Protein AF-A0A1T4ZA57-F1 (afdb_monomer_lite)

Radius of gyration: 20.76 Å; chains: 1; bounding box: 50×55×56 Å

Structure (mmCIF, N/CA/C/O backbone):
data_AF-A0A1T4ZA57-F1
#
_entry.id   AF-A0A1T4ZA57-F1
#
loop_
_atom_site.group_PDB
_atom_site.id
_atom_site.type_symbol
_atom_site.label_atom_id
_atom_site.label_alt_id
_atom_site.label_comp_id
_atom_site.label_asym_id
_atom_site.label_entity_id
_atom_site.label_seq_id
_atom_site.pdbx_PDB_ins_code
_atom_site.Cartn_x
_atom_site.Cartn_y
_atom_site.Cartn_z
_atom_site.occupancy
_atom_site.B_iso_or_equiv
_atom_site.auth_seq_id
_atom_site.auth_comp_id
_atom_site.auth_asym_id
_atom_site.auth_atom_id
_atom_site.pdbx_PDB_model_num
ATOM 1 N N . MET A 1 1 ? -15.153 -10.990 23.811 1.00 83.06 1 MET A N 1
ATOM 2 C CA . MET A 1 1 ? -15.640 -9.609 23.598 1.00 83.06 1 MET A CA 1
ATOM 3 C C . MET A 1 1 ? -16.878 -9.322 24.450 1.00 83.06 1 MET A C 1
ATOM 5 O O . MET A 1 1 ? -17.886 -10.003 24.265 1.00 83.06 1 MET A O 1
ATOM 9 N N . PRO A 1 2 ? -16.798 -8.377 25.404 1.00 86.81 2 PRO A N 1
ATOM 10 C CA . PRO A 1 2 ? -17.943 -7.884 26.175 1.00 86.81 2 PRO A CA 1
ATOM 11 C C . PRO A 1 2 ? -18.737 -6.808 25.408 1.00 86.81 2 PRO A C 1
ATOM 13 O O . PRO A 1 2 ? -18.270 -6.294 24.397 1.00 86.81 2 PRO A O 1
ATOM 16 N N . GLY A 1 3 ? -19.943 -6.474 25.881 1.00 84.12 3 GLY A N 1
ATOM 17 C CA . GLY A 1 3 ? -20.672 -5.295 25.392 1.00 84.12 3 GLY A CA 1
ATOM 18 C C . GLY A 1 3 ? -20.037 -3.994 25.895 1.00 84.12 3 GLY A C 1
ATOM 19 O O . GLY A 1 3 ? -19.349 -4.003 26.917 1.00 84.12 3 GLY A O 1
ATOM 20 N N . VAL A 1 4 ? -20.291 -2.884 25.202 1.00 83.81 4 VAL A N 1
ATOM 21 C CA . VAL A 1 4 ? -19.681 -1.571 25.480 1.00 83.81 4 VAL A CA 1
ATOM 22 C C . VAL A 1 4 ? -20.756 -0.577 25.924 1.00 83.81 4 VAL A C 1
ATOM 24 O O . VAL A 1 4 ? -21.865 -0.578 25.393 1.00 83.81 4 VAL A O 1
ATOM 27 N N . SER A 1 5 ? -20.443 0.276 26.902 1.00 84.38 5 SER A N 1
ATOM 28 C CA . SER A 1 5 ? -21.326 1.361 27.349 1.00 84.38 5 SER A CA 1
ATOM 29 C C . SER A 1 5 ? -20.888 2.682 26.722 1.00 84.38 5 SER A C 1
ATOM 31 O O . SER A 1 5 ? -19.814 3.178 27.052 1.00 84.38 5 SER A O 1
ATOM 33 N N . ILE A 1 6 ? -21.731 3.281 25.879 1.00 82.00 6 ILE A N 1
ATOM 34 C CA . ILE A 1 6 ? -21.490 4.602 25.276 1.00 82.00 6 ILE A CA 1
ATOM 35 C C . ILE A 1 6 ? -22.553 5.567 25.795 1.00 82.00 6 ILE A C 1
ATOM 37 O O . ILE A 1 6 ? -23.743 5.330 25.607 1.00 82.00 6 ILE A O 1
ATOM 41 N N . GLU A 1 7 ? -22.127 6.625 26.490 1.00 82.75 7 GLU A N 1
ATOM 42 C CA . GLU A 1 7 ? -23.016 7.674 27.030 1.00 82.75 7 GLU A CA 1
ATOM 43 C C . GLU A 1 7 ? -24.212 7.127 27.843 1.00 82.75 7 GLU A C 1
ATOM 45 O O . GLU A 1 7 ? -25.323 7.648 27.803 1.00 82.75 7 GLU A O 1
ATOM 50 N N . GLY A 1 8 ? -23.997 6.033 28.584 1.00 81.56 8 GLY A N 1
ATOM 51 C CA . GLY A 1 8 ? -25.033 5.373 29.390 1.00 81.56 8 GLY A CA 1
ATOM 52 C C . GLY A 1 8 ? -25.946 4.410 28.618 1.00 81.56 8 GLY A C 1
ATOM 53 O O . GLY A 1 8 ? -26.812 3.781 29.225 1.00 81.56 8 GLY A O 1
ATOM 54 N N . THR A 1 9 ? -25.739 4.242 27.310 1.00 85.06 9 THR A N 1
ATOM 55 C CA . THR A 1 9 ? -26.417 3.235 26.485 1.00 85.06 9 THR A CA 1
ATOM 56 C C . THR A 1 9 ? -25.557 1.979 26.371 1.00 85.06 9 THR A C 1
ATOM 58 O O . THR A 1 9 ? -24.422 2.028 25.897 1.00 85.06 9 THR A O 1
ATOM 61 N N . MET A 1 10 ? -26.108 0.834 26.782 1.00 87.19 10 MET A N 1
ATOM 62 C CA . MET A 1 10 ? -25.454 -0.467 26.625 1.00 87.19 10 MET A CA 1
ATOM 63 C C . MET A 1 10 ? -25.604 -0.971 25.191 1.00 87.19 10 MET A C 1
ATOM 65 O O . MET A 1 10 ? -26.704 -1.311 24.753 1.00 87.19 10 MET A O 1
ATOM 69 N N . ILE A 1 11 ? -24.485 -1.067 24.482 1.00 87.06 11 ILE A N 1
ATOM 70 C CA . ILE A 1 11 ? -24.400 -1.676 23.160 1.00 87.06 11 ILE A CA 1
ATOM 71 C C . ILE A 1 11 ? -23.995 -3.146 23.347 1.00 87.06 11 ILE A C 1
ATOM 73 O O . ILE A 1 11 ? -22.981 -3.427 23.996 1.00 87.06 11 ILE A O 1
ATOM 77 N N . PRO A 1 12 ? -24.773 -4.111 22.823 1.00 90.62 12 PRO A N 1
ATOM 78 C CA . PRO A 1 12 ? -24.426 -5.521 22.936 1.00 90.62 12 PRO A CA 1
ATOM 79 C C . PRO A 1 12 ? -23.118 -5.830 22.198 1.00 90.62 12 PRO A C 1
ATOM 81 O O . PRO A 1 12 ? -22.781 -5.176 21.208 1.00 90.62 12 PRO A O 1
ATOM 84 N N . ALA A 1 13 ? -22.413 -6.863 22.669 1.00 91.69 13 ALA A N 1
ATOM 85 C CA . ALA A 1 13 ? -21.208 -7.359 22.014 1.00 91.69 13 ALA A CA 1
ATOM 86 C C . ALA A 1 13 ? -21.532 -7.785 20.575 1.00 91.69 13 ALA A C 1
ATOM 88 O O . ALA A 1 13 ? -22.390 -8.646 20.359 1.00 91.69 13 ALA A O 1
ATOM 89 N N . ASN A 1 14 ? -20.838 -7.202 19.602 1.00 92.88 14 ASN A N 1
ATOM 90 C CA . ASN A 1 14 ? -21.002 -7.520 18.192 1.00 92.88 14 ASN A CA 1
ATOM 91 C C . ASN A 1 14 ? -19.633 -7.734 17.525 1.00 92.88 14 ASN A C 1
ATOM 93 O O . ASN A 1 14 ? -18.989 -6.756 17.152 1.00 92.88 14 ASN A O 1
ATOM 97 N N . PRO A 1 15 ? -19.203 -8.990 17.291 1.00 91.38 15 PRO A N 1
ATOM 98 C CA . PRO A 1 15 ? -17.916 -9.273 16.652 1.00 91.38 15 PRO A CA 1
ATOM 99 C C . PRO A 1 15 ? -17.863 -8.866 15.169 1.00 91.38 15 PRO A C 1
ATOM 101 O O . PRO A 1 15 ? -16.794 -8.927 14.568 1.00 91.38 15 PRO A O 1
ATOM 104 N N . TYR A 1 16 ? -18.995 -8.475 14.573 1.00 92.31 16 TYR A N 1
ATOM 105 C CA . TYR A 1 16 ? -19.066 -7.935 13.214 1.00 92.31 16 TYR A CA 1
ATOM 106 C C . TYR A 1 16 ? -18.988 -6.400 13.169 1.00 92.31 16 TYR A C 1
ATOM 108 O O . TYR A 1 16 ? -18.872 -5.843 12.080 1.00 92.31 16 TYR A O 1
ATOM 116 N N . ASP A 1 17 ? -19.051 -5.708 14.315 1.00 94.12 17 ASP A N 1
ATOM 117 C CA . ASP A 1 17 ? -18.712 -4.284 14.383 1.00 94.12 17 ASP A CA 1
ATOM 118 C C . ASP A 1 17 ? -17.192 -4.159 14.522 1.00 94.12 17 ASP A C 1
ATOM 120 O O . ASP A 1 17 ? -16.612 -4.522 15.548 1.00 94.12 17 ASP A O 1
ATOM 124 N N . ALA A 1 18 ? -16.543 -3.656 13.471 1.00 92.88 18 ALA A N 1
ATOM 125 C CA . ALA A 1 18 ? -15.093 -3.532 13.430 1.00 92.88 18 ALA A CA 1
ATOM 126 C C . ALA A 1 18 ? -14.545 -2.641 14.558 1.00 92.88 18 ALA A C 1
ATOM 128 O O . ALA A 1 18 ? -13.457 -2.921 15.049 1.00 92.88 18 ALA A O 1
ATOM 129 N N . ARG A 1 19 ? -15.310 -1.645 15.031 1.00 92.81 19 ARG A N 1
ATOM 130 C CA . ARG A 1 19 ? -14.907 -0.778 16.153 1.00 92.81 19 ARG A CA 1
ATOM 131 C C . ARG A 1 19 ? -14.778 -1.578 17.443 1.00 92.81 19 ARG A C 1
ATOM 133 O O . ARG A 1 19 ? -13.716 -1.600 18.049 1.00 92.81 19 ARG A O 1
ATOM 140 N N . GLN A 1 20 ? -15.813 -2.353 17.784 1.00 94.19 20 GLN A N 1
ATOM 141 C CA . GLN A 1 20 ? -15.769 -3.226 18.962 1.00 94.19 20 GLN A CA 1
ATOM 142 C C . GLN A 1 20 ? -14.665 -4.288 18.852 1.00 94.19 20 GLN A C 1
ATOM 144 O O . GLN A 1 20 ? -14.048 -4.641 19.856 1.00 94.19 20 GLN A O 1
ATOM 149 N N . MET A 1 21 ? -14.410 -4.808 17.644 1.00 95.50 21 MET A N 1
ATOM 150 C CA . MET A 1 21 ? -13.327 -5.765 17.403 1.00 95.50 21 MET A CA 1
ATOM 151 C C . MET A 1 21 ? -11.951 -5.156 17.637 1.00 95.50 21 MET A C 1
ATOM 153 O O . MET A 1 21 ? -11.140 -5.751 18.343 1.00 95.50 21 MET A O 1
ATOM 157 N N . VAL A 1 22 ? -11.690 -3.983 17.072 1.00 95.06 22 VAL A N 1
ATOM 158 C CA . VAL A 1 22 ? -10.412 -3.288 17.223 1.00 95.06 22 VAL A CA 1
ATOM 159 C C . VAL A 1 22 ? -10.144 -2.937 18.682 1.00 95.06 22 VAL A C 1
ATOM 161 O O . VAL A 1 22 ? -9.057 -3.261 19.165 1.00 95.06 22 VAL A O 1
ATOM 164 N N . ASP A 1 23 ? -11.126 -2.362 19.383 1.00 94.19 23 ASP A N 1
ATOM 165 C CA . ASP A 1 23 ? -11.013 -2.009 20.805 1.00 94.19 23 ASP A CA 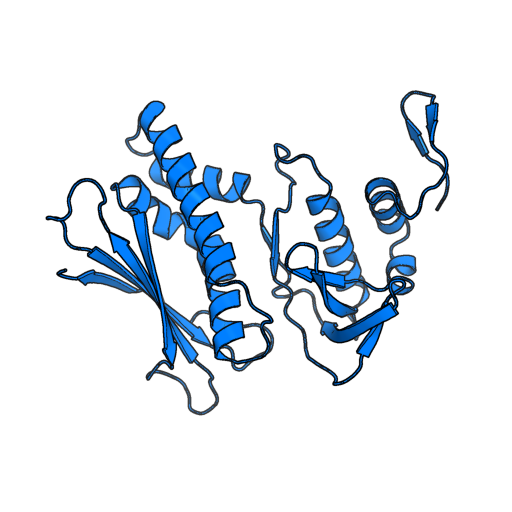1
ATOM 166 C C . ASP A 1 23 ? -10.663 -3.246 21.640 1.00 94.19 23 ASP A C 1
ATOM 168 O O . ASP A 1 23 ? -9.701 -3.269 22.411 1.00 94.19 23 ASP A O 1
ATOM 172 N N . TYR A 1 24 ? -11.404 -4.333 21.418 1.00 95.75 24 TYR A N 1
ATOM 173 C CA . TYR A 1 24 ? -11.200 -5.585 22.129 1.00 95.75 24 TYR A CA 1
ATOM 174 C C . TYR A 1 24 ? -9.818 -6.198 21.874 1.00 95.75 24 TYR A C 1
ATOM 176 O O . TYR A 1 24 ? -9.177 -6.673 22.814 1.00 95.75 24 TYR A O 1
ATOM 184 N N . LEU A 1 25 ? -9.355 -6.200 20.620 1.00 96.50 25 LEU A N 1
ATOM 185 C CA . LEU A 1 25 ? -8.032 -6.709 20.253 1.00 96.50 25 LEU A CA 1
ATOM 186 C C . LEU A 1 25 ? -6.899 -5.811 20.761 1.00 96.50 25 LEU A C 1
ATOM 188 O O . LEU A 1 25 ? -5.827 -6.334 21.056 1.00 96.50 25 LEU A O 1
ATOM 192 N N . GLY A 1 26 ? -7.127 -4.503 20.905 1.00 94.62 26 GLY A N 1
ATOM 193 C CA . GLY A 1 26 ? -6.167 -3.580 21.516 1.00 94.62 26 GLY A CA 1
ATOM 194 C C . GLY A 1 26 ? -5.870 -3.944 22.973 1.00 94.62 26 GLY A C 1
ATOM 195 O O . GLY A 1 26 ? -4.719 -3.930 23.404 1.00 94.62 26 GLY A O 1
ATOM 196 N N . GLU A 1 27 ? -6.891 -4.377 23.715 1.00 95.50 27 GLU A N 1
ATOM 197 C CA . GLU A 1 27 ? -6.739 -4.848 25.098 1.00 95.50 27 GLU A CA 1
ATOM 198 C C . GLU A 1 27 ? -6.336 -6.333 25.194 1.00 95.50 27 GLU A C 1
ATOM 200 O O . GLU A 1 27 ? -5.695 -6.749 26.161 1.00 95.50 27 GLU A O 1
ATOM 205 N N . ASN A 1 28 ? -6.689 -7.147 24.192 1.00 96.56 28 ASN A N 1
ATOM 206 C CA . ASN A 1 28 ? -6.556 -8.609 24.209 1.00 96.56 28 ASN A CA 1
ATOM 207 C C . ASN A 1 28 ? -5.830 -9.143 22.966 1.00 96.56 28 ASN A C 1
ATOM 209 O O . ASN A 1 28 ? -6.255 -10.122 22.347 1.00 96.56 28 ASN A O 1
ATOM 213 N N . LEU A 1 29 ? -4.688 -8.542 22.623 1.00 96.62 29 LEU A N 1
ATOM 214 C CA . LEU A 1 29 ? -3.920 -8.869 21.415 1.00 96.62 29 LEU A CA 1
ATOM 215 C C . LEU A 1 29 ? -3.667 -10.376 21.174 1.00 96.62 29 LEU A C 1
ATOM 217 O O . LEU A 1 29 ? -3.711 -10.798 20.018 1.00 96.62 29 LEU A O 1
ATOM 221 N N . PRO A 1 30 ? -3.443 -11.240 22.191 1.00 95.81 30 PRO A N 1
ATOM 222 C CA . PRO A 1 30 ? -3.289 -12.678 21.965 1.00 95.81 30 PRO A CA 1
ATOM 223 C C . PRO A 1 30 ? -4.471 -13.360 21.266 1.00 95.81 30 PRO A C 1
ATOM 225 O O . PRO A 1 30 ? -4.282 -14.445 20.714 1.00 95.81 30 PRO A O 1
ATOM 228 N N . GLU A 1 31 ? -5.666 -12.769 21.287 1.00 96.69 31 GLU A N 1
ATOM 229 C CA . GLU A 1 31 ? -6.843 -13.283 20.581 1.00 96.69 31 GLU A CA 1
ATOM 230 C C . GLU A 1 31 ? -6.827 -12.975 19.080 1.00 96.69 31 GLU A C 1
ATOM 232 O O . GLU A 1 31 ? -7.489 -13.675 18.316 1.00 96.69 31 GLU A O 1
ATOM 237 N N . ALA A 1 32 ? -5.991 -12.036 18.620 1.00 96.69 32 ALA A N 1
ATOM 238 C CA . ALA A 1 32 ? -5.826 -11.731 17.197 1.00 96.69 32 ALA A CA 1
ATOM 239 C C . ALA A 1 32 ? -5.432 -12.970 16.375 1.00 96.69 32 ALA A C 1
ATOM 241 O O . ALA A 1 32 ? -5.847 -13.101 15.225 1.00 96.69 32 ALA A O 1
ATOM 242 N N . LYS A 1 33 ? -4.697 -13.918 16.975 1.00 96.00 33 LYS A N 1
ATOM 243 C CA . LYS A 1 33 ? -4.294 -15.182 16.332 1.00 96.00 33 LYS A CA 1
ATOM 244 C C . LYS A 1 33 ? -5.453 -16.147 16.055 1.00 96.00 33 LYS A C 1
ATOM 246 O O . LYS A 1 33 ? -5.269 -17.122 15.336 1.00 96.00 33 LYS A O 1
ATOM 251 N N . ALA A 1 34 ? -6.605 -15.945 16.696 1.00 95.44 34 ALA A N 1
ATOM 252 C CA . ALA A 1 34 ? -7.789 -16.780 16.502 1.00 95.44 34 ALA A CA 1
ATOM 253 C C . ALA A 1 34 ? -8.614 -16.343 15.279 1.00 95.44 34 ALA A C 1
ATOM 255 O O . ALA A 1 34 ? -9.558 -17.035 14.897 1.00 95.44 34 ALA A O 1
ATOM 256 N N . LEU A 1 35 ? -8.268 -15.204 14.673 1.00 97.00 35 LEU A N 1
ATOM 257 C CA . LEU A 1 35 ? -8.943 -14.639 13.515 1.00 97.00 35 LEU A CA 1
ATOM 258 C C . LEU A 1 35 ? -8.162 -14.931 12.233 1.00 97.00 35 LEU A C 1
ATOM 260 O O . LEU A 1 35 ? -6.933 -14.975 12.226 1.00 97.00 35 LEU A O 1
ATOM 264 N N . ILE A 1 36 ? -8.891 -15.062 11.125 1.00 97.88 36 ILE A N 1
ATOM 265 C CA . ILE A 1 36 ? -8.287 -15.021 9.793 1.00 97.88 36 ILE A CA 1
ATOM 266 C C . ILE A 1 36 ? -8.185 -13.551 9.391 1.00 97.88 36 ILE A C 1
ATOM 268 O O . ILE A 1 36 ? -9.191 -12.923 9.057 1.00 97.88 36 ILE A O 1
ATOM 272 N N . TRP A 1 37 ? -6.971 -13.009 9.412 1.00 98.19 37 TRP A N 1
ATOM 273 C CA . TRP A 1 37 ? -6.693 -11.673 8.893 1.00 98.19 37 TRP A CA 1
ATOM 274 C C . TRP A 1 37 ? -6.686 -11.719 7.373 1.00 98.19 37 TRP A C 1
ATOM 276 O O . TRP A 1 37 ? -6.089 -12.616 6.782 1.00 98.19 37 TRP A O 1
ATOM 286 N N . THR A 1 38 ? -7.365 -10.775 6.729 1.00 97.94 38 THR A N 1
ATOM 287 C CA . THR A 1 38 ? -7.494 -10.755 5.269 1.00 97.94 38 THR A CA 1
ATOM 288 C C . THR A 1 38 ? -6.896 -9.480 4.705 1.00 97.94 38 THR A C 1
ATOM 290 O O . THR A 1 38 ? -7.141 -8.390 5.217 1.00 97.94 38 THR A O 1
ATOM 293 N N . LEU A 1 39 ? -6.097 -9.623 3.647 1.00 97.75 39 LEU A N 1
ATOM 294 C CA . LEU A 1 39 ? -5.758 -8.508 2.778 1.00 97.75 39 LEU A CA 1
ATOM 295 C C . LEU A 1 39 ? -6.817 -8.451 1.686 1.00 97.75 39 LEU A C 1
ATOM 297 O O . LEU A 1 39 ? -6.939 -9.374 0.871 1.00 97.75 39 LEU A O 1
ATOM 301 N N . ASN A 1 40 ? -7.565 -7.358 1.682 1.00 96.25 40 ASN A N 1
ATOM 302 C CA . ASN A 1 40 ? -8.605 -7.119 0.701 1.00 96.25 40 ASN A CA 1
ATOM 303 C C . ASN A 1 40 ? -8.095 -6.118 -0.326 1.00 96.25 40 ASN A C 1
ATOM 305 O O . ASN A 1 40 ? -7.519 -5.087 0.026 1.00 96.25 40 ASN A O 1
ATOM 309 N N . LEU A 1 41 ? -8.323 -6.426 -1.599 1.00 93.38 41 LEU A N 1
ATOM 310 C CA . LEU A 1 41 ? -8.235 -5.432 -2.650 1.00 93.38 41 LEU A CA 1
ATOM 311 C C . LEU A 1 41 ? -9.655 -4.986 -2.967 1.00 93.38 41 LEU A C 1
ATOM 313 O O . LEU A 1 41 ? -10.465 -5.774 -3.461 1.00 93.38 41 LEU A O 1
ATOM 317 N N . GLU A 1 42 ? -9.956 -3.734 -2.626 1.00 88.69 42 GLU A N 1
ATOM 318 C CA . GLU A 1 42 ? -11.334 -3.252 -2.525 1.00 88.69 42 GLU A CA 1
ATOM 319 C C . GLU A 1 42 ? -12.146 -4.158 -1.582 1.00 88.69 42 GLU A C 1
ATOM 321 O O . GLU A 1 42 ? -11.713 -4.465 -0.474 1.00 88.69 42 GLU A O 1
ATOM 326 N N . LEU A 1 43 ? -13.310 -4.630 -2.022 1.00 88.75 43 LEU A N 1
ATOM 327 C CA . LEU A 1 43 ? -14.184 -5.509 -1.246 1.00 88.75 43 LEU A CA 1
ATOM 328 C C . LEU A 1 43 ? -13.866 -7.002 -1.436 1.00 88.75 43 LEU A C 1
ATOM 330 O O . LEU A 1 43 ? -14.638 -7.851 -0.994 1.00 88.75 43 LEU A O 1
ATOM 334 N N . THR A 1 44 ? -12.767 -7.340 -2.120 1.00 94.31 44 THR A N 1
ATOM 335 C CA . THR A 1 44 ? -12.427 -8.729 -2.459 1.00 94.31 44 THR A CA 1
ATOM 336 C C . THR A 1 44 ? -11.231 -9.214 -1.643 1.00 94.31 44 THR A C 1
ATOM 338 O O . THR A 1 44 ? -10.128 -8.692 -1.822 1.00 94.31 44 THR A O 1
ATOM 341 N N . PRO A 1 45 ? -11.398 -10.246 -0.797 1.00 97.12 45 PRO A N 1
ATOM 342 C CA . PRO A 1 45 ? -10.275 -10.912 -0.150 1.00 97.12 45 PRO A CA 1
ATOM 343 C C . PRO A 1 45 ? -9.362 -11.558 -1.190 1.00 97.12 45 PRO A C 1
ATOM 345 O O . PRO A 1 45 ? -9.810 -12.405 -1.968 1.00 97.12 45 PRO A O 1
ATOM 348 N N . ILE A 1 46 ? -8.089 -11.160 -1.197 1.00 97.25 46 ILE A N 1
ATOM 349 C CA . ILE A 1 46 ? -7.071 -11.695 -2.115 1.00 97.25 46 ILE A CA 1
ATOM 350 C C . ILE A 1 46 ? -6.050 -12.580 -1.398 1.00 97.25 46 ILE A C 1
ATOM 352 O O . ILE A 1 46 ? -5.568 -13.540 -1.995 1.00 97.25 46 ILE A O 1
ATOM 356 N N . TYR A 1 47 ? -5.787 -12.326 -0.112 1.00 98.38 47 TYR A N 1
ATOM 357 C CA . TYR A 1 47 ? -4.900 -13.144 0.717 1.00 98.38 47 TYR A CA 1
ATOM 358 C C . TYR A 1 47 ? -5.416 -13.264 2.146 1.00 98.38 47 TYR A C 1
ATOM 360 O O . TYR A 1 47 ? -6.027 -12.335 2.677 1.00 98.38 47 TYR A O 1
ATOM 368 N N . ALA A 1 48 ? -5.102 -14.385 2.789 1.00 98.31 48 ALA A N 1
ATOM 369 C CA . ALA A 1 48 ? -5.086 -14.480 4.240 1.00 98.31 48 ALA A CA 1
ATOM 370 C C . ALA A 1 48 ? -3.673 -14.183 4.755 1.00 98.31 48 ALA A C 1
ATOM 372 O O . ALA A 1 48 ? -2.691 -14.678 4.203 1.00 98.31 48 ALA A O 1
ATOM 373 N N . ILE A 1 49 ? -3.580 -13.373 5.801 1.00 98.31 49 ILE A N 1
ATOM 374 C CA . ILE A 1 49 ? -2.327 -12.950 6.414 1.00 98.31 49 ILE A CA 1
ATOM 375 C C . ILE A 1 49 ? -2.058 -13.834 7.626 1.00 98.31 49 ILE A C 1
ATOM 377 O O . ILE A 1 49 ? -2.889 -13.915 8.531 1.00 98.31 49 ILE A O 1
ATOM 381 N N . GLU A 1 50 ? -0.883 -14.454 7.668 1.00 98.06 50 GLU A N 1
ATOM 382 C CA . GLU A 1 50 ? -0.444 -15.239 8.815 1.00 98.06 50 GLU A CA 1
ATOM 383 C C . GLU A 1 50 ? 0.906 -14.738 9.343 1.00 98.06 50 GLU A C 1
ATOM 385 O O . GLU A 1 50 ? 1.960 -14.985 8.750 1.00 98.06 50 GLU A O 1
ATOM 390 N N . PRO A 1 51 ? 0.898 -14.028 10.479 1.00 97.81 51 PRO A N 1
ATOM 391 C CA . PRO A 1 51 ? 2.115 -13.704 11.205 1.00 97.81 51 PRO A CA 1
ATOM 392 C C . PRO A 1 51 ? 2.807 -14.956 11.759 1.00 97.81 51 PRO A C 1
ATOM 394 O O . PRO A 1 51 ? 2.199 -15.736 12.496 1.00 97.81 51 PRO A O 1
ATOM 397 N N . VAL A 1 52 ? 4.097 -15.120 11.465 1.00 96.06 52 VAL A N 1
ATOM 398 C CA . VAL A 1 52 ? 4.916 -16.273 11.879 1.00 96.06 52 VAL A CA 1
ATOM 399 C C . VAL A 1 52 ? 6.243 -15.843 12.509 1.00 96.06 52 VAL A C 1
ATOM 401 O O . VAL A 1 52 ? 6.697 -14.710 12.361 1.00 96.06 52 VAL A O 1
ATOM 404 N N . GLY A 1 53 ? 6.902 -16.772 13.203 1.00 94.94 53 GLY A N 1
ATOM 405 C CA . GLY A 1 53 ? 8.214 -16.541 13.811 1.00 94.94 53 GLY A CA 1
ATOM 406 C C . GLY A 1 53 ? 8.174 -15.690 15.086 1.00 94.94 53 GLY A C 1
ATOM 407 O O . GLY A 1 53 ? 7.123 -15.464 15.677 1.00 94.94 53 GLY A O 1
ATOM 408 N N . GLY A 1 54 ? 9.350 -15.242 15.539 1.00 94.75 54 GLY A N 1
ATOM 409 C CA . GLY A 1 54 ? 9.510 -14.562 16.833 1.00 94.75 54 GLY A CA 1
ATOM 410 C C . GLY A 1 54 ? 8.858 -13.178 16.931 1.00 94.75 54 GLY A C 1
ATOM 411 O O . GLY A 1 54 ? 8.567 -12.735 18.035 1.00 94.75 54 GLY A O 1
ATOM 412 N N . PHE A 1 55 ? 8.590 -12.527 15.795 1.00 95.25 55 PHE A N 1
ATOM 413 C CA . PHE A 1 55 ? 7.970 -11.198 15.724 1.00 95.25 55 PHE A CA 1
ATOM 414 C C . PHE A 1 55 ? 6.460 -11.257 15.441 1.00 95.25 55 PHE A C 1
ATOM 416 O O . PHE A 1 55 ? 5.850 -10.240 15.124 1.00 95.25 55 PHE A O 1
ATOM 423 N N . SER A 1 56 ? 5.827 -12.436 15.528 1.00 96.50 56 SER A N 1
ATOM 424 C CA . SER A 1 56 ? 4.411 -12.594 15.165 1.00 96.50 56 SER A CA 1
ATOM 425 C C . SER A 1 56 ? 3.489 -11.688 15.986 1.00 96.50 56 SER A C 1
ATOM 427 O O . SER A 1 56 ? 2.515 -11.164 15.454 1.00 96.50 56 SER A O 1
ATOM 429 N N . ARG A 1 57 ? 3.803 -11.477 17.273 1.00 96.56 57 ARG A N 1
ATOM 430 C CA . ARG A 1 57 ? 3.061 -10.564 18.153 1.00 96.56 57 ARG A CA 1
ATOM 431 C C . ARG A 1 57 ? 3.094 -9.128 17.626 1.00 96.56 57 ARG A C 1
ATOM 433 O O . ARG A 1 57 ? 2.036 -8.520 17.525 1.00 96.56 57 ARG A O 1
ATOM 440 N N . ASP A 1 58 ? 4.274 -8.635 17.262 1.00 97.75 58 ASP A N 1
ATOM 441 C CA . ASP A 1 58 ? 4.465 -7.262 16.779 1.00 97.75 58 ASP A CA 1
ATOM 442 C C . ASP A 1 58 ? 3.750 -7.051 15.439 1.00 97.75 58 ASP A C 1
ATOM 444 O O . ASP A 1 58 ? 3.178 -6.000 15.173 1.00 97.75 58 ASP A O 1
ATOM 448 N N . VAL A 1 59 ? 3.722 -8.080 14.588 1.00 98.12 59 VAL A N 1
ATOM 449 C CA . VAL A 1 59 ? 2.950 -8.035 13.341 1.00 98.12 59 VAL A CA 1
ATOM 450 C C . VAL A 1 59 ? 1.447 -7.973 13.629 1.00 98.12 59 VAL A C 1
ATOM 452 O O . VAL A 1 59 ? 0.763 -7.171 13.002 1.00 98.12 59 VAL A O 1
ATOM 455 N N . TYR A 1 60 ? 0.915 -8.761 14.574 1.00 98.25 60 TYR A N 1
ATOM 456 C CA . TYR A 1 60 ? -0.498 -8.645 14.967 1.00 98.25 60 TYR A CA 1
ATOM 457 C C . TYR A 1 60 ? -0.833 -7.266 15.544 1.00 98.25 60 TYR A C 1
ATOM 459 O O . TYR A 1 60 ? -1.913 -6.754 15.267 1.00 98.25 60 TYR A O 1
ATOM 467 N N . GLU A 1 61 ? 0.077 -6.657 16.308 1.00 97.94 61 GLU A N 1
ATOM 468 C CA . GLU A 1 61 ? -0.081 -5.289 16.817 1.00 97.94 61 GLU A CA 1
ATOM 469 C C . GLU A 1 61 ? -0.180 -4.278 15.668 1.00 97.94 61 GLU A C 1
ATOM 471 O O . GLU A 1 61 ? -1.102 -3.467 15.632 1.00 97.94 61 GLU A O 1
ATOM 476 N N . VAL A 1 62 ? 0.695 -4.390 14.662 1.00 98.00 62 VAL A N 1
ATOM 477 C CA . VAL A 1 62 ? 0.614 -3.553 13.456 1.00 98.00 62 VAL A CA 1
ATOM 478 C C . VAL A 1 62 ? -0.691 -3.795 12.696 1.00 98.00 62 VAL A C 1
ATOM 480 O O . VAL A 1 62 ? -1.337 -2.834 12.300 1.00 98.00 62 VAL A O 1
ATOM 483 N N . LEU A 1 63 ? -1.119 -5.046 12.501 1.00 98.00 63 LEU A N 1
ATOM 484 C CA . LEU A 1 63 ? -2.378 -5.349 11.806 1.00 98.00 63 LEU A CA 1
ATOM 485 C C . LEU A 1 63 ? -3.597 -4.776 12.541 1.00 98.00 63 LEU A C 1
ATOM 487 O O . LEU A 1 63 ? -4.496 -4.238 11.895 1.00 98.00 63 LEU A O 1
ATOM 491 N N . GLN A 1 64 ? -3.614 -4.854 13.874 1.00 97.50 64 GLN A N 1
ATOM 492 C CA . GLN A 1 64 ? -4.660 -4.246 14.696 1.00 97.50 64 GLN A CA 1
ATOM 493 C C . GLN A 1 64 ? -4.649 -2.720 14.557 1.00 97.50 64 GLN A C 1
ATOM 495 O O . GLN A 1 64 ? -5.705 -2.147 14.309 1.00 97.50 64 GLN A O 1
ATOM 500 N N . SER A 1 65 ? -3.477 -2.081 14.608 1.00 97.44 65 SER A N 1
ATOM 501 C CA . SER A 1 65 ? -3.345 -0.630 14.426 1.00 97.44 65 SER A CA 1
ATOM 502 C C . SER A 1 65 ? -3.744 -0.171 13.018 1.00 97.44 65 SER A C 1
ATOM 504 O O . SER A 1 65 ? -4.368 0.876 12.858 1.00 97.44 65 SER A O 1
ATOM 506 N N . LEU A 1 66 ? -3.442 -0.960 11.982 1.00 97.50 66 LEU A N 1
ATOM 507 C CA . LEU A 1 66 ? -3.898 -0.677 10.620 1.00 97.50 66 LEU A CA 1
ATOM 508 C C . LEU A 1 66 ? -5.424 -0.759 10.521 1.00 97.50 66 LEU A C 1
ATOM 510 O O . LEU A 1 66 ? -6.030 0.130 9.929 1.00 97.50 66 LEU A O 1
ATOM 514 N N . LEU A 1 67 ? -6.041 -1.786 11.114 1.00 97.12 67 LEU A N 1
ATOM 515 C CA . LEU A 1 67 ? -7.498 -1.922 11.135 1.00 97.12 67 LEU A CA 1
ATOM 516 C C . LEU A 1 67 ? -8.157 -0.782 11.924 1.00 97.12 67 LEU A C 1
ATOM 518 O O . LEU A 1 67 ? -9.159 -0.247 11.458 1.00 97.12 67 LEU A O 1
ATOM 522 N N . ASP A 1 68 ? -7.574 -0.376 13.055 1.00 97.25 68 ASP A N 1
ATOM 523 C CA . ASP A 1 68 ? -8.008 0.790 13.833 1.00 97.25 68 ASP A CA 1
ATOM 524 C C . ASP A 1 68 ? -7.983 2.072 13.000 1.00 97.25 68 ASP A C 1
ATOM 526 O O . ASP A 1 68 ? -8.969 2.801 12.920 1.00 97.25 68 ASP A O 1
ATOM 530 N N . GLY A 1 69 ? -6.883 2.310 12.286 1.00 96.69 69 GLY A N 1
ATOM 531 C CA . GLY A 1 69 ? -6.775 3.444 11.378 1.00 96.69 69 GLY A CA 1
ATOM 532 C C . GLY A 1 69 ? -7.814 3.408 10.252 1.00 96.69 69 GLY A C 1
ATOM 533 O O . GLY A 1 69 ? -8.302 4.456 9.841 1.00 96.69 69 GLY A O 1
ATOM 534 N N . GLN A 1 70 ? -8.180 2.228 9.745 1.00 95.56 70 GLN A N 1
ATOM 535 C CA . GLN A 1 70 ? -9.143 2.083 8.644 1.00 95.56 70 GLN A CA 1
ATOM 536 C C . GLN A 1 70 ? -10.601 2.340 9.046 1.00 95.56 70 GLN A C 1
ATOM 538 O O . GLN A 1 70 ? -11.416 2.640 8.174 1.00 95.56 70 GLN A O 1
ATOM 543 N N . ILE A 1 71 ? -10.947 2.203 10.329 1.00 95.25 71 ILE A N 1
ATOM 544 C CA . ILE A 1 71 ? -12.314 2.428 10.832 1.00 95.25 71 ILE A CA 1
ATOM 545 C C . ILE A 1 71 ? -12.557 3.867 11.297 1.00 95.25 71 ILE A C 1
ATOM 547 O O . ILE A 1 71 ? -13.694 4.211 11.625 1.00 95.25 71 ILE A O 1
ATOM 551 N N . GLN A 1 72 ? -11.511 4.697 11.337 1.00 95.38 72 GLN A N 1
ATOM 552 C CA . GLN A 1 72 ? -11.646 6.117 11.640 1.00 95.38 72 GLN A CA 1
ATOM 553 C C . GLN A 1 72 ? -12.444 6.840 10.547 1.00 95.38 72 GLN A C 1
ATOM 555 O O . GLN A 1 72 ? -12.505 6.410 9.396 1.00 95.38 72 GLN A O 1
ATOM 560 N N . GLU A 1 73 ? -13.042 7.974 10.908 1.00 92.94 73 GLU A N 1
ATOM 561 C CA . GLU A 1 73 ? -13.718 8.846 9.946 1.00 92.94 73 GLU A CA 1
ATOM 562 C C . GLU A 1 73 ? -12.740 9.403 8.903 1.00 92.94 73 GLU A C 1
ATOM 564 O O . GLU A 1 73 ? -11.575 9.653 9.204 1.00 92.94 73 GLU A O 1
ATOM 569 N N . GLU A 1 74 ? -13.214 9.671 7.681 1.00 88.31 74 GLU A N 1
ATOM 570 C CA . GLU A 1 74 ? -12.329 10.089 6.584 1.00 88.31 74 GLU A CA 1
ATOM 571 C C . GLU A 1 74 ? -11.563 11.392 6.852 1.00 88.31 74 GLU A C 1
ATOM 573 O O . GLU A 1 74 ? -10.492 11.609 6.290 1.00 88.31 74 GLU A O 1
ATOM 578 N N . ASN A 1 75 ? -12.113 12.271 7.689 1.00 86.94 75 ASN A N 1
ATOM 579 C CA . ASN A 1 75 ? -11.514 13.541 8.101 1.00 86.94 75 ASN A CA 1
ATOM 580 C C . ASN A 1 75 ? -10.545 13.397 9.292 1.00 86.94 75 ASN A C 1
ATOM 582 O O . ASN A 1 75 ? -9.873 14.369 9.642 1.00 86.94 75 ASN A O 1
ATOM 586 N N . ASN A 1 76 ? -10.461 12.220 9.913 1.00 91.81 76 ASN A N 1
ATOM 587 C CA . ASN A 1 76 ? -9.601 11.975 11.060 1.00 91.81 76 ASN A CA 1
ATOM 588 C C . ASN A 1 76 ? -8.129 11.889 10.599 1.00 91.81 76 ASN A C 1
ATOM 590 O O . ASN A 1 76 ? -7.830 11.178 9.634 1.00 91.81 76 ASN A O 1
ATOM 594 N N . PRO A 1 77 ? -7.179 12.575 11.263 1.00 88.69 77 PRO A N 1
ATOM 595 C CA . PRO A 1 77 ? -5.754 12.484 10.928 1.00 88.69 77 PRO A CA 1
ATOM 596 C C . PRO A 1 77 ? -5.181 11.065 11.049 1.00 88.69 77 PRO A C 1
ATOM 598 O O . PRO A 1 77 ? -4.174 10.760 10.410 1.00 88.69 77 PRO A O 1
ATOM 601 N N . GLU A 1 78 ? -5.816 10.188 11.826 1.00 91.81 78 GLU A N 1
ATOM 602 C CA . GLU A 1 78 ? -5.425 8.790 11.988 1.00 91.81 78 GLU A CA 1
ATOM 603 C C . GLU A 1 78 ? -6.006 7.859 10.913 1.00 91.81 78 GLU A C 1
ATOM 605 O O . GLU A 1 78 ? -5.658 6.681 10.881 1.00 91.81 78 GLU A O 1
ATOM 610 N N . PHE A 1 79 ? -6.817 8.380 9.985 1.00 94.81 79 PHE A N 1
ATOM 611 C CA . PHE A 1 79 ? -7.474 7.580 8.956 1.00 94.81 79 PHE A CA 1
ATOM 612 C C . PHE A 1 79 ? -6.489 6.951 7.964 1.00 94.81 79 PHE A C 1
ATOM 614 O O . PHE A 1 79 ? -5.876 7.622 7.124 1.00 94.81 79 PHE A O 1
ATOM 621 N N . VAL A 1 80 ? -6.366 5.628 8.035 1.00 95.38 80 VAL A N 1
ATOM 622 C CA . VAL A 1 80 ? -5.541 4.822 7.134 1.00 95.38 80 VAL A CA 1
ATOM 623 C C . VAL A 1 80 ? -6.369 4.432 5.917 1.00 95.38 80 VAL A C 1
ATOM 625 O O . VAL A 1 80 ? -7.340 3.691 6.007 1.00 95.38 80 VAL A O 1
ATOM 628 N N . GLN A 1 81 ? -5.945 4.892 4.743 1.00 91.31 81 GLN A N 1
ATOM 629 C CA . GLN A 1 81 ? -6.643 4.635 3.479 1.00 91.31 81 GLN A CA 1
ATOM 630 C C . GLN A 1 81 ? -5.960 3.587 2.608 1.00 91.31 81 GLN A C 1
ATOM 632 O O . GLN A 1 81 ? -6.591 2.990 1.732 1.00 91.31 81 GLN A O 1
ATOM 637 N N . ARG A 1 82 ? -4.647 3.415 2.762 1.00 92.19 82 ARG A N 1
ATOM 638 C CA . ARG A 1 82 ? -3.843 2.503 1.943 1.00 92.19 82 ARG A CA 1
ATOM 639 C C . ARG A 1 82 ? -2.907 1.724 2.840 1.00 92.19 82 ARG A C 1
ATOM 641 O O . ARG A 1 82 ? -2.388 2.279 3.803 1.00 92.19 82 ARG A O 1
ATOM 648 N N . VAL A 1 83 ? -2.659 0.471 2.485 1.00 95.19 83 VAL A N 1
ATOM 649 C CA . VAL A 1 83 ? -1.727 -0.390 3.210 1.00 95.19 83 VAL A CA 1
ATOM 650 C C . VAL A 1 83 ? -0.740 -1.052 2.255 1.00 95.19 83 VAL A C 1
ATOM 652 O O . VAL A 1 83 ? -1.055 -1.300 1.092 1.00 95.19 83 VAL A O 1
ATOM 655 N N . SER A 1 84 ? 0.455 -1.339 2.756 1.00 94.81 84 SER A N 1
ATOM 656 C CA . SER A 1 84 ? 1.476 -2.152 2.092 1.00 94.81 84 SER A CA 1
ATOM 657 C C . SER A 1 84 ? 1.792 -3.330 2.995 1.00 94.81 84 SER A C 1
ATOM 659 O O . SER A 1 84 ? 2.123 -3.111 4.155 1.00 94.81 84 SER A O 1
ATOM 661 N N . ILE A 1 85 ? 1.689 -4.555 2.474 1.00 96.69 85 ILE A N 1
ATOM 662 C CA . ILE A 1 85 ? 1.861 -5.788 3.248 1.00 96.69 85 ILE A CA 1
ATOM 663 C C . ILE A 1 85 ? 2.788 -6.751 2.483 1.00 96.69 85 ILE A C 1
ATOM 665 O O . ILE A 1 85 ? 2.309 -7.515 1.642 1.00 96.69 85 ILE A O 1
ATOM 669 N N . PRO A 1 86 ? 4.115 -6.716 2.712 1.00 95.88 86 PRO A N 1
ATOM 670 C CA . PRO A 1 86 ? 5.025 -7.715 2.165 1.00 95.88 86 PRO A CA 1
ATOM 671 C C . PRO A 1 86 ? 4.837 -9.058 2.880 1.00 95.88 86 PRO A C 1
ATOM 673 O O . PRO A 1 86 ? 4.780 -9.122 4.108 1.00 95.88 86 PRO A O 1
ATOM 676 N N . GLY A 1 87 ? 4.772 -10.140 2.110 1.00 95.94 87 GLY A N 1
ATOM 677 C CA . GLY A 1 87 ? 4.612 -11.487 2.643 1.00 95.94 87 GLY A CA 1
ATOM 678 C C . GLY A 1 87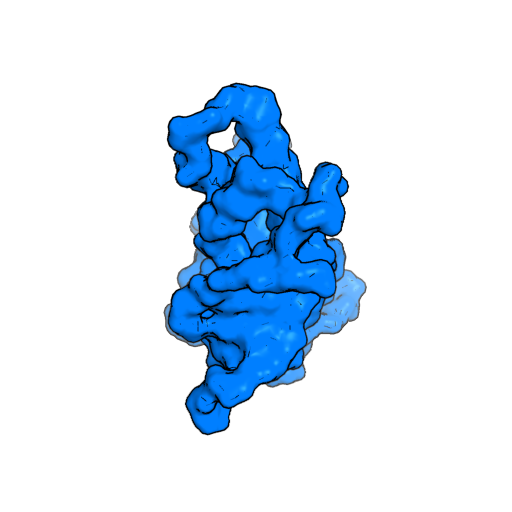 ? 5.056 -12.553 1.650 1.00 95.94 87 GLY A C 1
ATOM 679 O O . GLY A 1 87 ? 5.207 -12.292 0.455 1.00 95.94 87 GLY A O 1
ATOM 680 N N . VAL A 1 88 ? 5.275 -13.763 2.158 1.00 96.75 88 VAL A N 1
ATOM 681 C CA . VAL A 1 88 ? 5.753 -14.906 1.373 1.00 96.75 88 VAL A CA 1
ATOM 682 C C . VAL A 1 88 ? 4.607 -15.879 1.129 1.00 96.75 88 VAL A C 1
ATOM 684 O O . VAL A 1 88 ? 3.942 -16.316 2.066 1.00 96.75 88 VAL A O 1
ATOM 687 N N . LEU A 1 89 ? 4.382 -16.251 -0.133 1.00 95.38 89 LEU A N 1
ATOM 688 C CA . LEU A 1 89 ? 3.427 -17.301 -0.480 1.00 95.38 89 LEU A CA 1
ATOM 689 C C . LEU A 1 89 ? 3.962 -18.668 -0.060 1.00 95.38 89 LEU A C 1
ATOM 691 O O . LEU A 1 89 ? 5.057 -19.069 -0.445 1.00 95.38 89 LEU A O 1
ATOM 695 N N . THR A 1 90 ? 3.146 -19.414 0.675 1.00 89.88 90 THR A N 1
ATOM 696 C CA . THR A 1 90 ? 3.525 -20.729 1.222 1.00 89.88 90 THR A CA 1
ATOM 697 C C . THR A 1 90 ? 2.975 -21.904 0.417 1.00 89.88 90 THR A C 1
ATOM 699 O O . THR A 1 90 ? 3.261 -23.059 0.719 1.00 89.88 90 THR A O 1
ATOM 702 N N . GLY A 1 91 ? 2.111 -21.625 -0.565 1.00 94.50 91 GLY A N 1
ATOM 703 C CA . GLY A 1 91 ? 1.283 -22.630 -1.237 1.00 94.50 91 GLY A CA 1
ATOM 704 C C . GLY A 1 91 ? 0.095 -23.121 -0.397 1.00 94.50 91 GLY A C 1
ATOM 705 O O . GLY A 1 91 ? -0.743 -23.862 -0.911 1.00 94.50 91 GLY A O 1
ATOM 706 N N . ARG A 1 92 ? -0.024 -22.700 0.871 1.00 97.50 92 ARG A N 1
ATOM 707 C CA . ARG A 1 92 ? -1.201 -22.978 1.702 1.00 97.50 92 ARG A CA 1
ATOM 708 C C . ARG A 1 92 ? -2.353 -22.052 1.326 1.00 97.50 92 ARG A C 1
ATOM 710 O O . ARG A 1 92 ? -2.166 -20.950 0.813 1.00 97.50 92 ARG A O 1
ATOM 717 N N . SER A 1 93 ? -3.562 -22.514 1.612 1.00 97.88 93 SER A N 1
ATOM 718 C CA . SER A 1 93 ? -4.789 -21.738 1.465 1.00 97.88 93 SER A CA 1
ATOM 719 C C . SER A 1 93 ? -5.689 -21.957 2.672 1.00 97.88 93 SER A C 1
ATOM 721 O O . SER A 1 93 ? -5.555 -22.953 3.387 1.00 97.88 93 SER A O 1
ATOM 723 N N . VAL A 1 94 ? -6.604 -21.022 2.899 1.00 98.12 94 VAL A N 1
ATOM 724 C CA . VAL A 1 94 ? -7.613 -21.111 3.953 1.00 98.12 94 VAL A CA 1
ATOM 725 C C . VAL A 1 94 ? -8.990 -20.823 3.369 1.00 98.12 94 VAL A C 1
ATOM 727 O O . VAL A 1 94 ? -9.145 -19.996 2.468 1.00 98.12 94 VAL A O 1
ATOM 730 N N . LYS A 1 95 ? -10.000 -21.533 3.872 1.00 98.31 95 LYS A N 1
ATOM 731 C CA . LYS A 1 95 ? -11.400 -21.300 3.523 1.00 98.31 95 LYS A CA 1
ATOM 732 C C . LYS A 1 95 ? -11.985 -20.254 4.470 1.00 98.31 95 LYS A C 1
ATOM 734 O O . LYS A 1 95 ? -12.039 -20.481 5.676 1.00 98.31 95 LYS A O 1
ATOM 739 N N . LEU A 1 96 ? -12.428 -19.129 3.920 1.00 97.69 96 LEU A N 1
ATOM 740 C CA . LEU A 1 96 ? -13.111 -18.067 4.653 1.00 97.69 96 LEU A CA 1
ATOM 741 C C . LEU A 1 96 ? -14.527 -18.498 5.049 1.00 97.69 96 LEU A C 1
ATOM 743 O O . LEU A 1 96 ? -15.087 -19.444 4.489 1.00 97.69 96 LEU A O 1
ATOM 747 N N . PHE A 1 97 ? -15.145 -17.753 5.968 1.00 95.44 97 PHE A N 1
ATOM 748 C CA . PHE A 1 97 ? -16.532 -17.991 6.382 1.00 95.44 97 PHE A CA 1
ATOM 749 C C . PHE A 1 97 ? -17.519 -17.955 5.201 1.00 95.44 97 PHE A C 1
ATOM 751 O O . PHE A 1 97 ? -18.451 -18.752 5.150 1.00 95.44 97 PHE A O 1
ATOM 758 N N . SER A 1 98 ? -17.268 -17.099 4.203 1.00 95.56 98 SER A N 1
ATOM 759 C CA . SER A 1 98 ? -18.044 -17.020 2.953 1.00 95.56 98 SER A CA 1
ATOM 760 C C . SER A 1 98 ? -17.950 -18.276 2.076 1.00 95.56 98 SER A C 1
ATOM 762 O O . SER A 1 98 ? -18.701 -18.423 1.116 1.00 95.56 98 SER A O 1
ATOM 764 N N . GLY A 1 99 ? -17.010 -19.176 2.367 1.00 96.56 99 GLY A N 1
ATOM 765 C CA . GLY A 1 99 ? -16.682 -20.339 1.555 1.00 96.56 99 GLY A CA 1
ATOM 766 C C . GLY A 1 99 ? -15.610 -20.090 0.493 1.00 96.56 99 GLY A C 1
ATOM 767 O O . GLY A 1 99 ? -15.101 -21.066 -0.058 1.00 96.56 99 GLY A O 1
ATOM 768 N N . GLN A 1 100 ? -15.231 -18.830 0.245 1.00 96.94 100 GLN A N 1
ATOM 769 C CA . GLN A 1 100 ? -14.111 -18.473 -0.630 1.00 96.94 100 GLN A CA 1
ATOM 770 C C . GLN A 1 100 ? -12.806 -19.068 -0.087 1.00 96.94 100 GLN A C 1
ATOM 772 O O . GLN A 1 100 ? -12.541 -19.004 1.113 1.00 96.94 100 GLN A O 1
ATOM 777 N N . VAL A 1 101 ? -11.983 -19.635 -0.967 1.00 98.19 101 VAL A N 1
ATOM 778 C CA . VAL A 1 101 ? -10.645 -20.131 -0.623 1.00 98.19 101 VAL A CA 1
ATOM 779 C C . VAL A 1 101 ? -9.620 -19.122 -1.117 1.00 98.19 101 VAL A C 1
ATOM 781 O O . VAL A 1 101 ? -9.610 -18.794 -2.302 1.00 98.19 101 VAL A O 1
ATOM 784 N N . VAL A 1 102 ? -8.774 -18.634 -0.212 1.00 97.81 102 VAL A N 1
ATOM 785 C CA . VAL A 1 102 ? -7.730 -17.647 -0.520 1.00 97.81 102 VAL A CA 1
ATOM 786 C C . VAL A 1 102 ? -6.346 -18.175 -0.130 1.00 97.81 102 VAL A C 1
ATOM 788 O O . VAL A 1 102 ? -6.234 -18.927 0.846 1.00 97.81 102 VAL A O 1
ATOM 791 N N . PRO A 1 103 ? -5.288 -17.824 -0.881 1.00 98.25 103 PRO A N 1
ATOM 792 C CA . PRO A 1 103 ? -3.917 -18.179 -0.527 1.00 98.25 103 PRO A CA 1
ATOM 793 C C . PRO A 1 103 ? -3.461 -17.490 0.766 1.00 98.25 103 PRO A C 1
ATOM 795 O O . PRO A 1 103 ? -3.881 -16.373 1.072 1.00 98.25 103 PRO A O 1
ATOM 798 N N . VAL A 1 104 ? -2.583 -18.161 1.514 1.00 98.38 104 VAL A N 1
ATOM 799 C CA . VAL A 1 104 ? -1.977 -17.634 2.745 1.00 98.38 104 VAL A CA 1
ATOM 800 C C . VAL A 1 104 ? -0.613 -17.023 2.434 1.00 98.38 104 VAL A C 1
ATOM 802 O O . VAL A 1 104 ? 0.246 -17.686 1.840 1.00 98.38 104 VAL A O 1
ATOM 805 N N . ILE A 1 105 ? -0.409 -15.783 2.879 1.00 97.94 105 ILE A N 1
ATOM 806 C CA . ILE A 1 105 ? 0.900 -15.129 2.926 1.00 97.94 105 ILE A CA 1
ATOM 807 C C . ILE A 1 105 ? 1.434 -15.133 4.357 1.00 97.94 105 ILE A C 1
ATOM 809 O O . ILE A 1 105 ? 0.734 -14.764 5.298 1.00 97.94 105 ILE A O 1
ATOM 813 N N . GLU A 1 106 ? 2.687 -15.545 4.514 1.00 98.00 106 GLU A N 1
ATOM 814 C CA . GLU A 1 106 ? 3.396 -15.485 5.788 1.00 98.00 106 GLU A CA 1
ATOM 815 C C . GLU A 1 106 ? 4.130 -14.155 5.941 1.00 98.00 106 GLU A C 1
ATOM 817 O O . GLU A 1 106 ? 4.815 -13.699 5.021 1.00 98.00 106 GLU A O 1
ATOM 822 N N . ILE A 1 107 ? 4.021 -13.559 7.128 1.00 97.50 107 ILE A N 1
ATOM 823 C CA . ILE A 1 107 ? 4.730 -12.332 7.498 1.00 97.50 107 ILE A CA 1
ATOM 824 C C . ILE A 1 107 ? 5.594 -12.626 8.716 1.00 97.50 107 ILE A C 1
ATOM 826 O O . ILE A 1 107 ? 5.095 -13.024 9.765 1.00 97.50 107 ILE A O 1
ATOM 830 N N . ASN A 1 108 ? 6.902 -12.427 8.582 1.00 94.62 108 ASN A N 1
ATOM 831 C CA . ASN A 1 108 ? 7.873 -12.797 9.613 1.00 94.62 108 ASN A CA 1
ATOM 832 C C . ASN A 1 108 ? 8.400 -11.611 10.436 1.00 94.62 108 ASN A C 1
ATOM 834 O O . ASN A 1 108 ? 9.106 -11.826 11.420 1.00 94.62 108 ASN A O 1
ATOM 838 N N . ASN A 1 109 ? 8.131 -10.371 10.018 1.00 94.69 109 ASN A N 1
ATOM 839 C CA . ASN A 1 109 ? 8.553 -9.154 10.705 1.00 94.69 109 ASN A CA 1
ATOM 840 C C . ASN A 1 109 ? 7.705 -7.947 10.268 1.00 94.69 109 ASN A C 1
ATOM 842 O O . ASN A 1 109 ? 6.949 -8.030 9.305 1.00 94.69 109 ASN A O 1
ATOM 846 N N . THR A 1 110 ? 7.854 -6.820 10.960 1.00 96.38 110 THR A N 1
ATOM 847 C CA . THR A 1 110 ? 7.046 -5.611 10.739 1.00 96.38 110 THR A CA 1
ATOM 848 C C . THR A 1 110 ? 7.555 -4.689 9.626 1.00 96.38 110 THR A C 1
ATOM 850 O O . THR A 1 110 ? 6.883 -3.725 9.264 1.00 96.38 110 THR A O 1
ATOM 853 N N . ARG A 1 111 ? 8.742 -4.937 9.058 1.00 94.50 111 ARG A N 1
ATOM 854 C CA . ARG A 1 111 ? 9.339 -4.040 8.058 1.00 94.50 111 ARG A CA 1
ATOM 855 C C . ARG A 1 111 ? 8.560 -4.103 6.748 1.00 94.50 111 ARG A C 1
ATOM 857 O O . ARG A 1 111 ? 8.255 -5.176 6.239 1.00 94.50 111 ARG A O 1
ATOM 864 N N . GLY A 1 112 ? 8.289 -2.928 6.185 1.00 92.38 112 GLY A N 1
ATOM 865 C CA . GLY A 1 112 ? 7.508 -2.778 4.957 1.00 92.38 112 GLY A CA 1
ATOM 866 C C . GLY A 1 112 ? 5.990 -2.853 5.160 1.00 92.38 112 GLY A C 1
ATOM 867 O O . GLY A 1 112 ? 5.258 -2.614 4.196 1.00 92.38 112 GLY A O 1
ATOM 868 N N . LEU A 1 113 ? 5.525 -3.126 6.390 1.00 95.75 113 LEU A N 1
ATOM 869 C CA . LEU A 1 113 ? 4.138 -2.900 6.784 1.00 95.75 113 LEU A CA 1
ATOM 870 C C . LEU A 1 113 ? 3.924 -1.397 6.948 1.00 95.75 113 LEU A C 1
ATOM 872 O O . LEU A 1 113 ? 4.461 -0.781 7.867 1.00 95.75 113 LEU A O 1
ATOM 876 N N . TYR A 1 114 ? 3.160 -0.804 6.038 1.00 94.62 114 TYR A N 1
ATOM 877 C CA . TYR A 1 114 ? 2.848 0.622 6.077 1.00 94.62 114 TYR A CA 1
ATOM 878 C C . TYR A 1 114 ? 1.347 0.850 5.992 1.00 94.62 114 TYR A C 1
ATOM 880 O O . TYR A 1 114 ? 0.663 0.143 5.254 1.00 94.62 114 TYR A O 1
ATOM 888 N N . GLY A 1 115 ? 0.870 1.871 6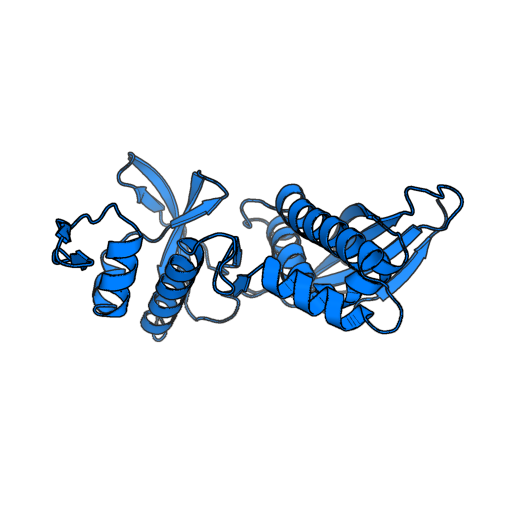.703 1.00 94.62 115 GLY A N 1
ATOM 889 C CA . GLY A 1 115 ? -0.467 2.440 6.574 1.00 94.62 115 GLY A CA 1
ATOM 890 C C . GLY A 1 115 ? -0.358 3.912 6.196 1.00 94.62 115 GLY A C 1
ATOM 891 O O . GLY A 1 115 ? 0.250 4.694 6.926 1.00 94.62 115 GLY A O 1
ATOM 892 N N . TRP A 1 116 ? -0.919 4.298 5.051 1.00 92.19 116 TRP A N 1
ATOM 893 C CA . TRP A 1 116 ? -0.864 5.671 4.559 1.00 92.19 116 TRP A CA 1
ATOM 894 C C . TRP A 1 116 ? -2.150 6.431 4.844 1.00 92.19 116 TRP A C 1
ATOM 896 O O . TRP A 1 116 ? -3.251 6.006 4.480 1.00 92.19 116 TRP A O 1
ATOM 906 N N . LYS A 1 117 ? -1.956 7.612 5.427 1.00 91.19 117 LYS A N 1
ATOM 907 C CA . LYS A 1 117 ? -2.969 8.630 5.684 1.00 91.19 117 LYS A CA 1
ATOM 908 C C . LYS A 1 117 ? -2.886 9.658 4.560 1.00 91.19 117 LYS A C 1
ATOM 910 O O . LYS A 1 117 ? -2.059 10.568 4.611 1.00 91.19 117 LYS A O 1
ATOM 915 N N . VAL A 1 118 ? -3.677 9.475 3.499 1.00 85.06 118 VAL A N 1
ATOM 916 C CA . VAL A 1 118 ? -3.575 10.299 2.274 1.00 85.06 118 VAL A CA 1
ATOM 917 C C . VAL A 1 118 ? -3.736 11.785 2.592 1.00 85.06 118 VAL A C 1
ATOM 919 O O . VAL A 1 118 ? -2.955 12.592 2.100 1.00 85.06 118 VAL A O 1
ATOM 922 N N . ASN A 1 119 ? -4.666 12.141 3.481 1.00 83.81 119 ASN A N 1
ATOM 923 C CA . ASN A 1 119 ? -4.880 13.529 3.900 1.00 83.81 119 ASN A CA 1
ATOM 924 C C . ASN A 1 119 ? -3.618 14.147 4.517 1.00 83.81 119 ASN A C 1
ATOM 926 O O . ASN A 1 119 ? -3.232 15.257 4.156 1.00 83.81 119 ASN A O 1
ATOM 930 N N . THR A 1 120 ? -2.940 13.408 5.395 1.00 86.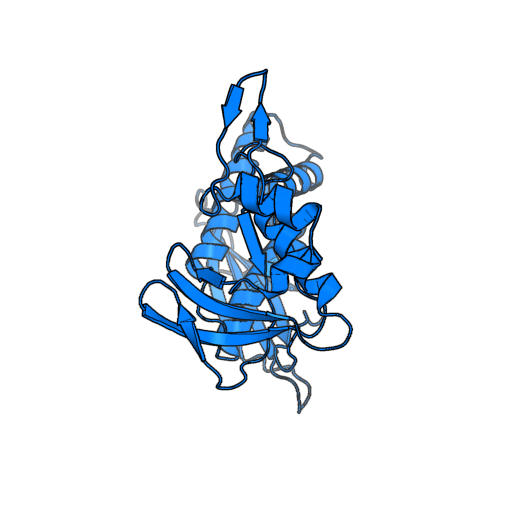12 120 THR A N 1
ATOM 931 C CA . THR A 1 120 ? -1.701 13.849 6.046 1.00 86.12 120 THR A CA 1
ATOM 932 C C . THR A 1 120 ? -0.559 13.984 5.042 1.00 86.12 120 THR A C 1
ATOM 934 O O . THR A 1 120 ? 0.179 14.965 5.085 1.00 86.12 120 THR A O 1
ATOM 937 N N . LEU A 1 121 ? -0.439 13.048 4.092 1.00 84.75 121 LEU A N 1
ATOM 938 C CA . LEU A 1 121 ? 0.563 13.125 3.021 1.00 84.75 121 LEU A CA 1
ATOM 939 C C . LEU A 1 121 ? 0.339 14.338 2.112 1.00 84.75 121 LEU A C 1
ATOM 941 O O . LEU A 1 121 ? 1.297 15.014 1.743 1.00 84.75 121 LEU A O 1
ATOM 945 N N . VAL A 1 122 ? -0.918 14.629 1.770 1.00 84.00 122 VAL A N 1
ATOM 946 C CA . VAL A 1 122 ? -1.274 15.788 0.947 1.00 84.00 122 VAL A CA 1
ATOM 947 C C . VAL A 1 122 ? -0.960 17.090 1.680 1.00 84.00 122 VAL A C 1
ATOM 949 O O . VAL A 1 122 ? -0.333 17.969 1.093 1.00 84.00 122 VAL A O 1
ATOM 952 N N . SER A 1 123 ? -1.322 17.207 2.960 1.00 84.06 123 SER A N 1
ATOM 953 C CA . SER A 1 123 ? -1.008 18.396 3.761 1.00 84.06 123 SER A CA 1
ATOM 954 C C . SER A 1 123 ? 0.504 18.610 3.908 1.00 84.06 123 SER A C 1
ATOM 956 O O . SER A 1 123 ? 0.988 19.698 3.612 1.00 84.06 123 SER A O 1
ATOM 958 N N . ALA A 1 124 ? 1.275 17.565 4.227 1.00 84.38 124 ALA A N 1
ATOM 959 C CA . ALA A 1 124 ? 2.736 17.661 4.332 1.00 84.38 124 ALA A CA 1
ATOM 960 C C . ALA A 1 124 ? 3.416 18.024 2.996 1.00 84.38 124 ALA A C 1
ATOM 962 O O . ALA A 1 124 ? 4.452 18.690 2.961 1.00 84.38 124 ALA A O 1
ATOM 963 N N . ALA A 1 125 ? 2.854 17.574 1.873 1.00 81.75 125 ALA A N 1
ATOM 964 C CA . ALA A 1 125 ? 3.339 17.929 0.547 1.00 81.75 125 ALA A CA 1
ATOM 965 C C . ALA A 1 125 ? 3.038 19.394 0.196 1.00 81.75 125 ALA A C 1
ATOM 967 O O . ALA A 1 125 ? 3.907 20.070 -0.351 1.00 81.75 125 ALA A O 1
ATOM 968 N N . ILE A 1 126 ? 1.855 19.903 0.544 1.00 80.19 126 ILE A N 1
ATOM 969 C CA . ILE A 1 126 ? 1.494 21.317 0.373 1.00 80.19 126 ILE A CA 1
ATOM 970 C C . ILE A 1 126 ? 2.434 22.216 1.180 1.00 80.19 126 ILE A C 1
ATOM 972 O O . ILE A 1 126 ? 2.998 23.153 0.619 1.00 80.19 126 ILE A O 1
ATOM 976 N N . GLU A 1 127 ? 2.672 21.889 2.453 1.00 82.19 127 GLU A N 1
ATOM 977 C CA . GLU A 1 127 ? 3.599 22.621 3.330 1.00 82.19 127 GLU A CA 1
ATOM 978 C C . GLU A 1 127 ? 5.010 22.724 2.731 1.00 82.19 127 GLU A C 1
ATOM 980 O O . GLU A 1 127 ? 5.669 23.754 2.840 1.00 82.19 127 GLU A O 1
ATOM 985 N N . SER A 1 128 ? 5.464 21.699 2.002 1.00 77.19 128 SER A N 1
ATOM 986 C CA . SER A 1 128 ? 6.777 21.724 1.341 1.00 77.19 128 SER A CA 1
ATOM 987 C C . SER A 1 128 ? 6.873 22.682 0.139 1.00 77.19 128 SER A C 1
ATOM 989 O O . SER A 1 128 ? 7.977 23.011 -0.295 1.00 77.19 128 SER A O 1
ATOM 991 N N . VAL A 1 129 ? 5.735 23.139 -0.399 1.00 73.50 129 VAL A N 1
ATOM 992 C CA . VAL A 1 129 ? 5.633 24.037 -1.568 1.00 73.50 129 VAL A CA 1
ATOM 993 C C . VAL A 1 129 ? 5.181 25.453 -1.162 1.00 73.50 129 VAL A C 1
ATOM 995 O O . VAL A 1 129 ? 5.178 26.355 -1.997 1.00 73.50 129 VAL A O 1
ATOM 998 N N . GLN A 1 130 ? 4.878 25.691 0.124 1.00 63.81 130 GLN A N 1
ATOM 999 C CA . GLN A 1 130 ? 4.316 26.936 0.688 1.00 63.81 130 GLN A CA 1
ATOM 1000 C C . GLN A 1 130 ? 5.174 28.207 0.544 1.00 63.81 130 GLN A C 1
ATOM 1002 O O . GLN A 1 130 ? 4.802 29.253 1.068 1.00 63.81 130 GLN A O 1
ATOM 1007 N N . ALA A 1 131 ? 6.293 28.181 -0.180 1.00 55.06 131 ALA A N 1
ATOM 1008 C CA . ALA A 1 131 ? 7.123 29.369 -0.333 1.00 55.06 131 ALA A CA 1
ATOM 1009 C C . ALA A 1 131 ? 6.411 30.536 -1.060 1.00 55.06 131 ALA A C 1
ATOM 1011 O O . ALA A 1 131 ? 6.807 31.675 -0.830 1.00 55.06 131 ALA A O 1
ATOM 1012 N N . GLU A 1 132 ? 5.389 30.306 -1.909 1.00 53.31 132 GLU A N 1
ATOM 1013 C CA . GLU A 1 132 ? 4.856 31.372 -2.795 1.00 53.31 132 GLU A CA 1
ATOM 1014 C C . GLU A 1 132 ? 3.350 31.295 -3.181 1.00 53.31 132 GLU A C 1
ATOM 1016 O O . GLU A 1 132 ? 2.912 32.058 -4.041 1.00 53.31 132 GLU A O 1
ATOM 1021 N N . ALA A 1 133 ? 2.528 30.415 -2.592 1.00 56.00 133 ALA A N 1
ATOM 1022 C CA . ALA A 1 133 ? 1.139 30.189 -3.041 1.00 56.00 133 ALA A CA 1
ATOM 1023 C C . ALA A 1 133 ? 0.078 30.874 -2.149 1.00 56.00 133 ALA A C 1
ATOM 1025 O O . ALA A 1 133 ? 0.174 30.826 -0.927 1.00 56.00 133 ALA A O 1
ATOM 1026 N N . GLY A 1 134 ? -0.952 31.486 -2.752 1.00 65.69 134 GLY A N 1
ATOM 1027 C CA . GLY A 1 134 ? -2.148 31.969 -2.035 1.00 65.69 134 GLY A CA 1
ATOM 1028 C C . GLY A 1 134 ? -3.223 30.883 -1.861 1.00 65.69 134 GLY A C 1
ATOM 1029 O O . GLY A 1 134 ? -3.190 29.876 -2.566 1.00 65.69 134 GLY A O 1
ATOM 1030 N N . ASP A 1 135 ? -4.215 31.105 -0.990 1.00 69.44 135 ASP A N 1
ATOM 1031 C CA . ASP A 1 135 ? -5.234 30.108 -0.586 1.00 69.44 135 ASP A CA 1
ATOM 1032 C C . ASP A 1 135 ? -5.901 29.353 -1.759 1.00 69.44 135 ASP A C 1
ATOM 1034 O O . ASP A 1 135 ? -6.029 28.131 -1.742 1.00 69.44 135 ASP A O 1
ATOM 1038 N N . ALA A 1 136 ? -6.268 30.050 -2.842 1.00 68.38 136 ALA A N 1
ATOM 1039 C CA . ALA A 1 136 ? -6.904 29.423 -4.010 1.00 68.38 136 ALA A CA 1
ATOM 1040 C C . ALA A 1 136 ? -5.978 28.453 -4.776 1.00 68.38 136 ALA A C 1
ATOM 1042 O O . ALA A 1 136 ? -6.440 27.508 -5.421 1.00 68.38 136 ALA A O 1
ATOM 1043 N N . GLN A 1 137 ? -4.666 28.689 -4.721 1.00 74.44 137 GLN A N 1
ATOM 1044 C CA . GLN A 1 137 ? -3.654 27.831 -5.330 1.00 74.44 137 GLN A CA 1
ATOM 1045 C C . GLN A 1 137 ? -3.377 26.608 -4.450 1.00 74.44 137 GLN A C 1
ATOM 1047 O O . GLN A 1 137 ? -3.146 25.522 -4.983 1.00 74.44 137 GLN A O 1
ATOM 1052 N N . GLU A 1 138 ? -3.491 26.742 -3.126 1.00 78.19 138 GLU A N 1
ATOM 1053 C CA . GLU A 1 138 ? -3.423 25.608 -2.203 1.00 78.19 138 GLU A CA 1
ATOM 1054 C C . GLU A 1 138 ? -4.537 24.590 -2.482 1.00 78.19 138 GLU A C 1
ATOM 1056 O O . GLU A 1 138 ? -4.259 23.402 -2.659 1.00 78.19 138 GLU A O 1
ATOM 1061 N N . ASP A 1 139 ? -5.785 25.045 -2.619 1.00 82.00 139 ASP A N 1
ATOM 1062 C CA . ASP A 1 139 ? -6.924 24.168 -2.920 1.00 82.00 139 ASP A CA 1
ATOM 1063 C C . ASP A 1 139 ? -6.795 23.463 -4.278 1.00 82.00 139 ASP A C 1
ATOM 1065 O O . ASP A 1 139 ? -7.269 22.336 -4.467 1.00 82.00 139 ASP A O 1
ATOM 1069 N N . ALA A 1 140 ? -6.166 24.114 -5.259 1.00 80.69 140 ALA A N 1
ATOM 1070 C CA . ALA A 1 140 ? -5.858 23.495 -6.543 1.00 80.69 140 ALA A CA 1
ATOM 1071 C C . ALA A 1 140 ? -4.795 22.395 -6.388 1.00 80.69 140 ALA A C 1
ATOM 1073 O O . ALA A 1 140 ? -5.028 21.261 -6.807 1.00 80.69 140 ALA A O 1
ATOM 1074 N N . ILE A 1 141 ? -3.677 22.690 -5.714 1.00 80.88 141 ILE A N 1
ATOM 1075 C CA . ILE A 1 141 ? -2.596 21.725 -5.455 1.00 80.88 141 ILE A CA 1
ATOM 1076 C C . ILE A 1 141 ? -3.123 20.527 -4.659 1.00 80.88 141 ILE A C 1
ATOM 1078 O O . ILE A 1 141 ? -2.845 19.382 -5.020 1.00 80.88 141 ILE A O 1
ATOM 1082 N N . ARG A 1 142 ? -3.937 20.770 -3.625 1.00 85.19 142 ARG A N 1
ATOM 1083 C CA . ARG A 1 142 ? -4.576 19.734 -2.802 1.00 85.19 142 ARG A CA 1
ATOM 1084 C C . ARG A 1 142 ? -5.394 18.769 -3.650 1.00 85.19 142 ARG A C 1
ATOM 1086 O O . ARG A 1 142 ? -5.239 17.553 -3.517 1.00 85.19 142 ARG A O 1
ATOM 1093 N N . ARG A 1 143 ? -6.238 19.294 -4.544 1.00 84.88 143 ARG A N 1
ATOM 1094 C CA . ARG A 1 143 ? -7.065 18.483 -5.451 1.00 84.88 143 ARG A CA 1
ATOM 1095 C C . ARG A 1 143 ? -6.215 17.689 -6.436 1.00 84.88 143 ARG A C 1
ATOM 1097 O O . ARG A 1 143 ? -6.426 16.483 -6.566 1.00 84.88 143 ARG A O 1
ATOM 1104 N N . THR A 1 144 ? -5.237 18.319 -7.084 1.00 85.31 144 THR A N 1
ATOM 1105 C CA . THR A 1 144 ? -4.387 17.648 -8.078 1.00 85.31 144 THR A CA 1
ATOM 1106 C C . THR A 1 144 ? -3.521 16.566 -7.442 1.00 85.31 144 THR A C 1
ATOM 1108 O O . THR A 1 144 ? -3.428 15.463 -7.980 1.00 85.31 144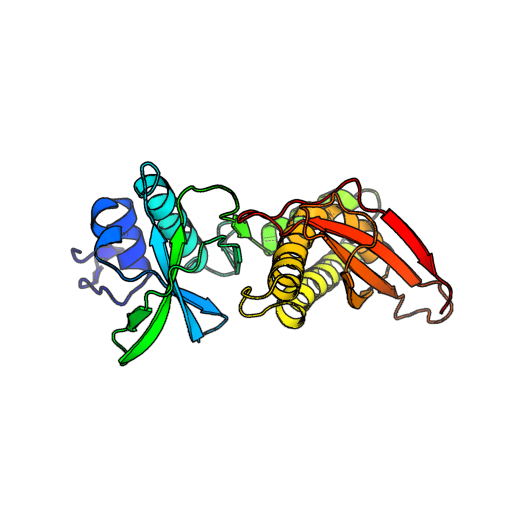 THR A O 1
ATOM 1111 N N . LEU A 1 145 ? -2.949 16.819 -6.263 1.00 84.69 145 LEU A N 1
ATOM 1112 C CA . LEU A 1 145 ? -2.148 15.828 -5.549 1.00 84.69 145 LEU A CA 1
ATOM 1113 C C . LEU A 1 145 ? -3.003 14.657 -5.044 1.00 84.69 145 LEU A C 1
ATOM 1115 O O . LEU A 1 145 ? -2.605 13.502 -5.187 1.00 84.69 145 LEU A O 1
ATOM 1119 N N . SER A 1 146 ? -4.202 14.933 -4.523 1.00 86.00 146 SER A N 1
ATOM 1120 C CA . SER A 1 146 ? -5.149 13.881 -4.126 1.00 86.00 146 SER A CA 1
ATOM 1121 C C . SER A 1 146 ? -5.568 13.026 -5.326 1.00 86.00 146 SER A C 1
ATOM 1123 O O . SER A 1 146 ? -5.594 11.799 -5.238 1.00 86.00 146 SER A O 1
ATOM 1125 N N . SER A 1 147 ? -5.842 13.658 -6.473 1.00 87.00 147 SER A N 1
ATOM 1126 C CA . SER A 1 147 ? -6.147 12.972 -7.734 1.00 87.00 147 SER A CA 1
ATOM 1127 C C . SER A 1 147 ? -4.979 12.099 -8.200 1.00 87.00 147 SER A C 1
ATOM 1129 O O . SER A 1 147 ? -5.173 10.931 -8.527 1.00 87.00 147 SER A O 1
ATOM 1131 N N . PHE A 1 148 ? -3.751 12.621 -8.145 1.00 86.94 148 PHE A N 1
ATOM 1132 C CA . PHE A 1 148 ? -2.528 11.890 -8.476 1.00 86.94 148 PHE A CA 1
ATOM 1133 C C . PHE A 1 148 ? -2.337 10.639 -7.611 1.00 86.94 148 PHE A C 1
ATOM 1135 O O . PHE A 1 148 ? -2.157 9.548 -8.150 1.00 86.94 148 PHE A O 1
ATOM 1142 N N . LEU A 1 149 ? -2.412 10.776 -6.283 1.00 85.88 149 LEU A N 1
ATOM 1143 C CA . LEU A 1 149 ? -2.233 9.659 -5.351 1.00 85.88 149 LEU A CA 1
ATOM 1144 C C . LEU A 1 149 ? -3.334 8.601 -5.503 1.00 85.88 149 LEU A C 1
ATOM 1146 O O . LEU A 1 149 ? -3.056 7.401 -5.449 1.00 85.88 149 LEU A O 1
ATOM 1150 N N . ASN A 1 150 ? -4.574 9.029 -5.751 1.00 87.31 150 ASN A N 1
ATOM 1151 C CA . ASN A 1 150 ? -5.666 8.114 -6.067 1.00 87.31 150 ASN A CA 1
ATOM 1152 C C . ASN A 1 150 ? -5.423 7.383 -7.385 1.00 87.31 150 ASN A C 1
ATOM 1154 O O . ASN A 1 150 ? -5.533 6.159 -7.431 1.00 87.31 150 ASN A O 1
ATOM 1158 N N . ARG A 1 151 ? -5.049 8.103 -8.444 1.00 87.94 151 ARG A N 1
ATOM 1159 C CA . ARG A 1 151 ? -4.790 7.507 -9.755 1.00 87.94 151 ARG A CA 1
ATOM 1160 C C . ARG A 1 151 ? -3.640 6.509 -9.712 1.00 87.94 151 ARG A C 1
ATOM 1162 O O . ARG A 1 151 ? -3.786 5.426 -10.257 1.00 87.94 151 ARG A O 1
ATOM 1169 N N . ILE A 1 152 ? -2.551 6.816 -9.006 1.00 86.94 152 ILE A N 1
ATOM 1170 C CA . ILE A 1 152 ? -1.455 5.861 -8.778 1.00 86.94 152 ILE A CA 1
ATOM 1171 C C . ILE A 1 152 ? -1.977 4.560 -8.178 1.00 86.94 152 ILE A C 1
ATOM 1173 O O . ILE A 1 152 ? -1.640 3.486 -8.663 1.00 86.94 152 ILE A O 1
ATOM 1177 N N . TYR A 1 153 ? -2.823 4.642 -7.153 1.00 86.56 153 TYR A N 1
ATOM 1178 C CA . TYR A 1 153 ? -3.391 3.443 -6.551 1.00 86.56 153 TYR A CA 1
ATOM 1179 C C . TYR A 1 153 ? -4.244 2.644 -7.549 1.00 86.56 153 TYR A C 1
ATOM 1181 O O . TYR A 1 153 ? -4.041 1.441 -7.704 1.00 86.56 153 TYR A O 1
ATOM 1189 N N . TYR A 1 154 ? -5.180 3.295 -8.241 1.00 86.81 154 TYR A N 1
ATOM 1190 C CA . TYR A 1 154 ? -6.103 2.607 -9.149 1.00 86.81 154 TYR A CA 1
ATOM 1191 C C . TYR A 1 154 ? -5.419 2.043 -10.399 1.00 86.81 154 TYR A C 1
ATOM 1193 O O . TYR A 1 154 ? -5.789 0.954 -10.836 1.00 86.81 154 TYR A O 1
ATOM 1201 N N . ASP A 1 155 ? -4.420 2.747 -10.933 1.00 87.25 155 ASP A N 1
ATOM 1202 C CA . ASP A 1 155 ? -3.688 2.340 -12.135 1.00 87.25 155 ASP A CA 1
ATOM 1203 C C . ASP A 1 155 ? -2.704 1.195 -11.839 1.00 87.25 155 ASP A C 1
ATOM 1205 O O . ASP A 1 155 ? -2.443 0.375 -12.719 1.00 87.25 155 ASP A O 1
ATOM 1209 N N . LEU A 1 156 ? -2.147 1.125 -10.621 1.00 87.75 156 LEU A N 1
ATOM 1210 C CA . LEU A 1 156 ? -1.075 0.177 -10.294 1.00 87.75 156 LEU A CA 1
ATOM 1211 C C . LEU A 1 156 ? -1.511 -1.018 -9.452 1.00 87.75 156 LEU A C 1
ATOM 1213 O O . LEU A 1 156 ? -0.779 -2.008 -9.430 1.00 87.75 156 LEU A O 1
ATOM 1217 N N . ARG A 1 157 ? -2.661 -0.967 -8.767 1.00 89.50 157 ARG A N 1
ATOM 1218 C CA . ARG A 1 157 ? -3.098 -2.068 -7.898 1.00 89.50 157 ARG A CA 1
ATOM 1219 C C . ARG A 1 157 ? -3.227 -3.383 -8.666 1.00 89.50 157 ARG A C 1
ATOM 1221 O O . ARG A 1 157 ? -3.865 -3.469 -9.714 1.00 89.50 157 ARG A O 1
ATOM 1228 N N . ASN A 1 158 ? -2.654 -4.433 -8.104 1.00 93.69 158 ASN A N 1
ATOM 1229 C CA . ASN A 1 158 ? -2.682 -5.775 -8.668 1.00 93.69 158 ASN A CA 1
ATOM 1230 C C . ASN A 1 158 ? -2.442 -6.813 -7.553 1.00 93.69 158 ASN A C 1
ATOM 1232 O O . ASN A 1 158 ? -2.282 -6.458 -6.383 1.00 93.69 158 ASN A O 1
ATOM 1236 N N . LEU A 1 159 ? -2.397 -8.101 -7.904 1.00 94.56 159 LEU A N 1
ATOM 1237 C CA . LEU A 1 159 ? -2.236 -9.189 -6.931 1.00 94.56 159 LEU A CA 1
ATOM 1238 C C . LEU A 1 159 ? -0.843 -9.259 -6.281 1.00 94.56 159 LEU A C 1
ATOM 1240 O O . LEU A 1 159 ? -0.688 -9.949 -5.279 1.00 94.56 159 LEU A O 1
ATOM 1244 N N . GLY A 1 160 ? 0.174 -8.585 -6.820 1.00 95.19 160 GLY A N 1
ATOM 1245 C CA . GLY A 1 160 ? 1.518 -8.540 -6.239 1.00 95.19 160 GLY A CA 1
ATOM 1246 C C . GLY A 1 160 ? 2.299 -9.852 -6.337 1.00 95.19 160 GLY A C 1
ATOM 1247 O O . GLY A 1 160 ? 3.240 -10.047 -5.574 1.00 95.19 160 GLY A O 1
ATOM 1248 N N . THR A 1 161 ? 1.920 -10.773 -7.229 1.00 94.00 161 THR A N 1
ATOM 1249 C CA . THR A 1 161 ? 2.547 -12.104 -7.314 1.00 94.00 161 THR A CA 1
ATOM 1250 C C . THR A 1 161 ? 3.768 -12.130 -8.223 1.00 94.00 161 THR A C 1
ATOM 1252 O O . THR A 1 161 ? 4.793 -12.715 -7.870 1.00 94.00 161 THR A O 1
ATOM 1255 N N . THR A 1 162 ? 3.676 -11.517 -9.406 1.00 95.12 162 THR A N 1
ATOM 1256 C CA . THR A 1 162 ? 4.799 -11.468 -10.352 1.00 95.12 162 THR A CA 1
ATOM 1257 C C . THR A 1 162 ? 5.796 -10.382 -9.951 1.00 95.12 162 THR A C 1
ATOM 1259 O O . THR A 1 162 ? 5.460 -9.452 -9.222 1.00 95.12 162 THR A O 1
ATOM 1262 N N . SER A 1 163 ? 7.038 -10.457 -10.428 1.00 95.19 163 SER A N 1
ATOM 1263 C CA . SER A 1 163 ? 8.030 -9.411 -10.143 1.00 95.19 163 SER A CA 1
ATOM 1264 C C . SER A 1 163 ? 7.592 -8.032 -10.644 1.00 95.19 163 SER A C 1
ATOM 1266 O O . SER A 1 163 ? 7.760 -7.037 -9.944 1.00 95.19 163 SER A O 1
ATOM 1268 N N . GLN A 1 164 ? 6.966 -7.974 -11.822 1.00 94.50 164 GLN A N 1
ATOM 1269 C CA . GLN A 1 164 ? 6.425 -6.731 -12.372 1.00 94.50 164 GLN A CA 1
ATOM 1270 C C . GLN A 1 164 ? 5.292 -6.175 -11.500 1.00 94.50 164 GLN A C 1
ATOM 1272 O O . GLN A 1 164 ? 5.286 -4.989 -11.182 1.00 94.50 164 GLN A O 1
ATOM 1277 N N . ASP A 1 165 ? 4.375 -7.040 -11.065 1.00 94.75 165 ASP A N 1
ATOM 1278 C CA . ASP A 1 165 ? 3.276 -6.705 -10.154 1.00 94.75 165 ASP A CA 1
ATOM 1279 C C . ASP A 1 165 ? 3.785 -6.155 -8.817 1.00 94.75 165 ASP A C 1
ATOM 1281 O O . ASP A 1 165 ? 3.315 -5.118 -8.341 1.00 94.75 165 ASP A O 1
ATOM 1285 N N . ARG A 1 166 ? 4.805 -6.804 -8.233 1.00 95.62 166 ARG A N 1
ATOM 1286 C CA . ARG A 1 166 ? 5.485 -6.315 -7.024 1.00 95.62 166 ARG A CA 1
ATOM 1287 C C . ARG A 1 166 ? 6.117 -4.947 -7.252 1.00 95.62 166 ARG A C 1
ATOM 1289 O O . ARG A 1 166 ? 5.994 -4.084 -6.387 1.00 95.62 166 ARG A O 1
ATOM 1296 N N . ALA A 1 167 ? 6.755 -4.729 -8.402 1.00 94.25 167 ALA A N 1
ATOM 1297 C CA . ALA A 1 167 ? 7.358 -3.442 -8.736 1.00 94.25 167 ALA A CA 1
ATOM 1298 C C . ALA A 1 167 ? 6.297 -2.342 -8.884 1.00 94.25 167 ALA A C 1
ATOM 1300 O O . ALA A 1 167 ? 6.494 -1.246 -8.369 1.00 94.25 167 ALA A O 1
ATOM 1301 N N . LEU A 1 168 ? 5.153 -2.637 -9.509 1.00 93.00 168 LEU A N 1
ATOM 1302 C CA . LEU A 1 168 ? 4.009 -1.722 -9.627 1.00 93.00 168 LEU A CA 1
ATOM 1303 C C . LEU A 1 168 ? 3.400 -1.380 -8.256 1.00 93.00 168 LEU A C 1
ATOM 1305 O O . LEU A 1 168 ? 3.198 -0.207 -7.934 1.00 93.00 168 LEU A O 1
ATOM 1309 N N . ASN A 1 169 ? 3.166 -2.384 -7.409 1.00 93.75 169 ASN A N 1
ATOM 1310 C CA . ASN A 1 169 ? 2.638 -2.165 -6.061 1.00 93.75 169 ASN A CA 1
ATOM 1311 C C . ASN A 1 169 ? 3.628 -1.363 -5.200 1.00 93.75 169 ASN A C 1
ATOM 1313 O O . ASN A 1 169 ? 3.239 -0.398 -4.542 1.00 93.75 169 ASN A O 1
ATOM 1317 N N . PHE A 1 170 ? 4.922 -1.688 -5.252 1.00 93.81 170 PHE A N 1
ATOM 1318 C CA . PHE A 1 170 ? 5.939 -0.940 -4.514 1.00 93.81 170 PHE A CA 1
ATOM 1319 C C . PHE A 1 170 ? 6.165 0.467 -5.074 1.00 93.81 170 PHE A C 1
ATOM 1321 O O . PHE A 1 170 ? 6.450 1.386 -4.309 1.00 93.81 170 PHE A O 1
ATOM 1328 N N . ALA A 1 171 ? 5.978 0.683 -6.378 1.00 90.50 171 ALA A N 1
ATOM 1329 C CA . ALA A 1 171 ? 5.999 2.018 -6.966 1.00 90.50 171 ALA A CA 1
ATOM 1330 C C . ALA A 1 171 ? 4.935 2.929 -6.349 1.00 90.50 171 ALA A C 1
ATOM 1332 O O . ALA A 1 171 ? 5.212 4.106 -6.127 1.00 90.50 171 ALA A O 1
ATOM 1333 N N . SER A 1 172 ? 3.760 2.382 -6.014 1.00 88.06 172 SER A N 1
ATOM 1334 C CA . SER A 1 172 ? 2.728 3.118 -5.276 1.00 88.06 172 SER A CA 1
ATOM 1335 C C . SER A 1 172 ? 3.236 3.531 -3.897 1.00 88.06 172 SER A C 1
ATOM 1337 O O . SER A 1 172 ? 3.178 4.708 -3.552 1.00 88.06 172 SER A O 1
ATOM 1339 N N . THR A 1 173 ? 3.819 2.599 -3.134 1.00 85.38 173 THR A N 1
ATOM 1340 C CA . THR A 1 173 ? 4.442 2.890 -1.829 1.00 85.38 173 THR A CA 1
ATOM 1341 C C . THR A 1 173 ? 5.519 3.965 -1.944 1.00 85.38 173 THR A C 1
ATOM 1343 O O . THR A 1 173 ? 5.519 4.924 -1.175 1.00 85.38 173 THR A O 1
ATOM 1346 N N . ASN A 1 174 ? 6.408 3.848 -2.930 1.00 85.25 174 ASN A N 1
ATOM 1347 C CA . ASN A 1 174 ? 7.464 4.825 -3.165 1.00 85.25 174 ASN A CA 1
ATOM 1348 C C . ASN A 1 174 ? 6.890 6.196 -3.553 1.00 85.25 174 ASN A C 1
ATOM 1350 O O . ASN A 1 174 ? 7.424 7.216 -3.135 1.00 85.25 174 ASN A O 1
ATOM 1354 N N . ALA A 1 175 ? 5.786 6.241 -4.302 1.00 81.88 175 ALA A N 1
ATOM 1355 C CA . ALA A 1 175 ? 5.128 7.493 -4.650 1.00 81.88 175 ALA A CA 1
ATOM 1356 C C . ALA A 1 175 ? 4.486 8.188 -3.442 1.00 81.88 175 ALA A C 1
ATOM 1358 O O . ALA A 1 175 ? 4.595 9.407 -3.328 1.00 81.88 175 ALA A O 1
ATOM 1359 N N . PHE A 1 176 ? 3.882 7.429 -2.519 1.00 80.50 176 PHE A N 1
ATOM 1360 C CA . PHE A 1 176 ? 3.397 7.969 -1.244 1.00 80.50 176 PHE A CA 1
ATOM 1361 C C . PHE A 1 176 ? 4.548 8.519 -0.392 1.00 80.50 176 PHE A C 1
ATOM 1363 O O . PHE A 1 176 ? 4.441 9.620 0.141 1.00 80.50 176 PHE A O 1
ATOM 1370 N N . GLN A 1 177 ? 5.670 7.800 -0.329 1.00 79.06 177 GLN A N 1
ATOM 1371 C CA . GLN A 1 177 ? 6.867 8.230 0.402 1.00 79.06 177 GLN A CA 1
ATOM 1372 C C . GLN A 1 177 ? 7.540 9.460 -0.226 1.00 79.06 177 GLN A C 1
ATOM 1374 O O . GLN A 1 177 ? 8.033 10.336 0.477 1.00 79.06 177 GLN A O 1
ATOM 1379 N N . ALA A 1 178 ? 7.540 9.553 -1.557 1.00 79.56 178 ALA A N 1
ATOM 1380 C CA . ALA A 1 178 ? 8.139 10.649 -2.315 1.00 79.56 178 ALA A CA 1
ATOM 1381 C C . ALA A 1 178 ? 7.122 11.734 -2.721 1.00 79.56 178 ALA A C 1
ATOM 1383 O O . ALA A 1 178 ? 7.387 12.505 -3.645 1.00 79.56 178 ALA A O 1
ATOM 1384 N N . ALA A 1 179 ? 5.970 11.830 -2.043 1.00 79.06 179 ALA A N 1
ATOM 1385 C CA . ALA A 1 179 ? 4.902 12.776 -2.388 1.00 79.06 179 ALA A CA 1
ATOM 1386 C C . ALA A 1 179 ? 5.406 14.229 -2.497 1.00 79.06 179 ALA A C 1
ATOM 1388 O O . ALA A 1 179 ? 5.048 14.941 -3.436 1.00 79.06 179 ALA A O 1
ATOM 1389 N N . GLN A 1 180 ? 6.317 14.641 -1.609 1.00 77.19 180 GLN A N 1
ATOM 1390 C CA . GLN A 1 180 ? 6.952 15.966 -1.633 1.00 77.19 180 GLN A CA 1
ATOM 1391 C C . GLN A 1 180 ? 7.757 16.227 -2.920 1.00 77.19 180 GLN A C 1
ATOM 1393 O O . GLN A 1 180 ? 7.745 17.336 -3.449 1.00 77.19 180 GLN A O 1
ATOM 1398 N N . THR A 1 181 ? 8.418 15.208 -3.482 1.00 79.25 181 THR A N 1
ATOM 1399 C CA . THR A 1 181 ? 9.158 15.340 -4.751 1.00 79.25 181 THR A CA 1
ATOM 1400 C C . THR A 1 181 ? 8.222 15.657 -5.920 1.00 79.25 181 THR A C 1
ATOM 1402 O O . THR A 1 181 ? 8.591 16.405 -6.826 1.00 79.25 181 THR A O 1
ATOM 1405 N N . PHE A 1 182 ? 6.999 15.121 -5.899 1.00 77.62 182 PHE A N 1
ATOM 1406 C CA . PHE A 1 182 ? 5.996 15.366 -6.939 1.00 77.62 182 PHE A CA 1
ATOM 1407 C C . PHE A 1 182 ? 5.184 16.638 -6.700 1.00 77.62 182 PHE A C 1
ATOM 1409 O O . PHE A 1 182 ? 4.694 17.227 -7.662 1.00 77.62 182 PHE A O 1
ATOM 1416 N N . ALA A 1 183 ? 5.101 17.103 -5.452 1.00 78.56 183 ALA A N 1
ATOM 1417 C CA . ALA A 1 183 ? 4.415 18.338 -5.087 1.00 78.56 183 ALA A CA 1
ATOM 1418 C C . ALA A 1 183 ? 4.935 19.545 -5.882 1.00 78.56 183 ALA A C 1
ATOM 1420 O O . ALA A 1 183 ? 4.147 20.379 -6.312 1.00 78.56 183 ALA A O 1
ATOM 1421 N N . GLN A 1 184 ? 6.238 19.594 -6.180 1.00 78.69 184 GLN A N 1
ATOM 1422 C CA . GLN A 1 184 ? 6.820 20.637 -7.031 1.00 78.69 184 GLN A CA 1
ATOM 1423 C C . GLN A 1 184 ? 6.309 20.592 -8.480 1.00 78.69 184 GLN A C 1
ATOM 1425 O O . GLN A 1 184 ? 6.042 21.636 -9.070 1.00 78.69 184 GLN A O 1
ATOM 1430 N N . ALA A 1 185 ? 6.162 19.399 -9.070 1.00 81.38 185 ALA A N 1
ATOM 1431 C CA . ALA A 1 185 ? 5.625 19.258 -10.426 1.00 81.38 185 ALA A CA 1
ATOM 1432 C C . ALA A 1 185 ? 4.149 19.666 -10.472 1.00 81.38 185 ALA A C 1
ATOM 1434 O O . ALA A 1 185 ? 3.749 20.434 -11.345 1.00 81.38 185 ALA A O 1
ATOM 1435 N N . VAL A 1 186 ? 3.372 19.203 -9.492 1.00 81.25 186 VAL A N 1
ATOM 1436 C CA . VAL A 1 186 ? 1.956 19.551 -9.339 1.00 81.25 186 VAL A CA 1
ATOM 1437 C C . VAL A 1 186 ? 1.782 21.057 -9.117 1.00 81.25 186 VAL A C 1
ATOM 1439 O O . VAL A 1 186 ? 0.985 21.688 -9.803 1.00 81.25 186 VAL A O 1
ATOM 1442 N N . GLY A 1 187 ? 2.585 21.661 -8.236 1.00 80.19 187 GLY A N 1
ATOM 1443 C CA . GLY A 1 187 ? 2.588 23.105 -7.985 1.00 80.19 187 GLY A CA 1
ATOM 1444 C C . GLY A 1 187 ? 2.973 23.942 -9.207 1.00 80.19 187 GLY A C 1
ATOM 1445 O O . GLY A 1 187 ? 2.503 25.066 -9.355 1.00 80.19 187 GLY A O 1
ATOM 1446 N N . ALA A 1 188 ? 3.764 23.381 -10.127 1.00 82.38 188 ALA A N 1
ATOM 1447 C CA . ALA A 1 188 ? 4.116 24.006 -11.402 1.00 82.38 188 ALA A CA 1
ATOM 1448 C C . ALA A 1 188 ? 3.065 23.805 -12.517 1.00 82.38 188 ALA A C 1
ATOM 1450 O O . ALA A 1 188 ? 3.344 24.154 -13.672 1.00 82.38 188 ALA A O 1
ATOM 1451 N N . GLY A 1 189 ? 1.896 23.240 -12.188 1.00 85.38 189 GLY A N 1
ATOM 1452 C CA . GLY A 1 189 ? 0.766 23.035 -13.100 1.00 85.38 189 GLY A CA 1
ATOM 1453 C C . GLY A 1 189 ? 0.817 21.737 -13.907 1.00 85.38 189 GLY A C 1
ATOM 1454 O O . GLY A 1 189 ? 0.101 21.615 -14.895 1.00 85.38 189 GLY A O 1
ATOM 1455 N N . TYR A 1 190 ? 1.669 20.775 -13.541 1.00 89.06 190 TYR A N 1
ATOM 1456 C CA . TYR A 1 190 ? 1.705 19.486 -14.229 1.00 89.06 190 TYR A CA 1
ATOM 1457 C C . TYR A 1 190 ? 0.734 18.466 -13.622 1.00 89.06 190 TYR A C 1
ATOM 1459 O O . TYR A 1 190 ? 0.602 18.350 -12.405 1.00 89.06 190 TYR A O 1
ATOM 1467 N N . GLU A 1 191 ? 0.168 17.624 -14.481 1.00 89.69 191 GLU A N 1
ATOM 1468 C CA . GLU A 1 191 ? -0.639 16.459 -14.124 1.00 89.69 191 GLU A CA 1
ATOM 1469 C C . GLU A 1 191 ? 0.007 15.161 -14.618 1.00 89.69 191 GLU A C 1
ATOM 1471 O O . GLU A 1 191 ? 0.827 15.157 -15.540 1.00 89.69 191 GLU A O 1
ATOM 1476 N N . LEU A 1 192 ? -0.345 14.034 -13.996 1.00 89.81 192 LEU A N 1
ATOM 1477 C CA . LEU A 1 192 ? 0.153 12.719 -14.396 1.00 89.81 192 LEU A CA 1
ATOM 1478 C C . LEU A 1 192 ? -0.412 12.326 -15.773 1.00 89.81 192 LEU A C 1
ATOM 1480 O O . LEU A 1 192 ? -1.620 12.243 -15.962 1.00 89.81 192 LEU A O 1
ATOM 1484 N N . ASP A 1 193 ? 0.470 12.038 -16.727 1.00 90.31 193 ASP A N 1
ATOM 1485 C CA . ASP A 1 193 ? 0.148 11.538 -18.070 1.00 90.31 193 ASP A CA 1
ATOM 1486 C C . ASP A 1 193 ? 0.039 10.009 -18.038 1.00 90.31 193 ASP A C 1
ATOM 1488 O O . ASP A 1 193 ? -1.024 9.429 -18.256 1.00 90.31 193 ASP A O 1
ATOM 1492 N N . SER A 1 194 ? 1.149 9.347 -17.699 1.00 89.75 194 SER A N 1
ATOM 1493 C CA . SER A 1 194 ? 1.275 7.890 -17.736 1.00 89.75 194 SER A CA 1
ATOM 1494 C C . SER A 1 194 ? 2.292 7.365 -16.728 1.00 89.75 194 SER A C 1
ATOM 1496 O O . SER A 1 194 ? 3.237 8.057 -16.335 1.00 89.75 194 SER A O 1
ATOM 1498 N N . ILE A 1 195 ? 2.094 6.103 -16.347 1.00 89.50 195 ILE A N 1
ATOM 1499 C CA . ILE A 1 195 ? 3.017 5.315 -15.535 1.00 89.50 195 ILE A CA 1
ATOM 1500 C C . ILE A 1 195 ? 3.486 4.149 -16.396 1.00 89.50 195 ILE A C 1
ATOM 1502 O O . ILE A 1 195 ? 2.673 3.427 -16.969 1.00 89.50 195 ILE A O 1
ATOM 1506 N N . THR A 1 196 ? 4.797 3.972 -16.509 1.00 90.75 196 THR A N 1
ATOM 1507 C CA . THR A 1 196 ? 5.382 2.847 -17.249 1.00 90.75 196 THR A CA 1
ATOM 1508 C C . THR A 1 196 ? 6.393 2.127 -16.380 1.00 90.75 196 THR A C 1
ATOM 1510 O O . THR A 1 196 ? 7.136 2.762 -15.631 1.00 90.75 196 THR A O 1
ATOM 1513 N N . VAL A 1 197 ? 6.394 0.800 -16.472 1.00 90.69 197 VAL A N 1
ATOM 1514 C CA . VAL A 1 197 ? 7.295 -0.073 -15.724 1.00 90.69 197 VAL A CA 1
ATOM 1515 C C . VAL A 1 197 ? 7.957 -1.026 -16.703 1.00 90.69 197 VAL A C 1
ATOM 1517 O O . VAL A 1 197 ? 7.278 -1.745 -17.434 1.00 90.69 197 VAL A O 1
ATOM 1520 N N . GLU A 1 198 ? 9.282 -1.009 -16.726 1.00 93.94 198 GLU A N 1
ATOM 1521 C CA . GLU A 1 198 ? 10.107 -1.826 -17.613 1.00 93.94 198 GLU A CA 1
ATOM 1522 C C . GLU A 1 198 ? 11.228 -2.493 -16.819 1.00 93.94 198 GLU A C 1
ATOM 1524 O O . GLU A 1 198 ? 11.651 -1.995 -15.776 1.00 93.94 198 GLU A O 1
ATOM 1529 N N . LYS A 1 199 ? 11.718 -3.639 -17.294 1.00 94.00 199 LYS A N 1
ATOM 1530 C CA . LYS A 1 199 ? 12.853 -4.304 -16.653 1.00 94.00 199 LYS A CA 1
ATOM 1531 C C . LYS A 1 199 ? 14.078 -3.392 -16.740 1.00 94.00 199 LYS A C 1
ATOM 1533 O O . LYS A 1 199 ? 14.416 -2.920 -17.826 1.00 94.00 199 LYS A O 1
ATOM 1538 N N . SER A 1 200 ? 14.742 -3.154 -15.612 1.00 92.75 200 SER A N 1
ATOM 1539 C CA . SER A 1 200 ? 15.916 -2.286 -15.593 1.00 92.75 200 SER A CA 1
ATOM 1540 C C . SER A 1 200 ? 17.106 -2.988 -16.257 1.00 92.75 200 SER A C 1
ATOM 1542 O O . SER A 1 200 ? 17.388 -4.144 -15.930 1.00 92.75 200 SER A O 1
ATOM 1544 N N . PRO A 1 201 ? 17.852 -2.315 -17.154 1.00 87.94 201 PRO A N 1
ATOM 1545 C CA . PRO A 1 201 ? 19.114 -2.844 -17.669 1.00 87.94 201 PRO A CA 1
ATOM 1546 C C . PRO A 1 201 ? 20.244 -2.758 -16.629 1.00 87.94 201 PRO A C 1
ATOM 1548 O O . PRO A 1 201 ? 21.334 -3.277 -16.864 1.00 87.94 201 PRO A O 1
ATOM 1551 N N . PHE A 1 202 ? 20.015 -2.070 -15.505 1.00 76.12 202 PHE A N 1
ATOM 1552 C CA . PHE A 1 202 ? 21.003 -1.821 -14.465 1.00 76.12 202 PHE A CA 1
ATOM 1553 C C . PHE A 1 202 ? 20.619 -2.556 -13.178 1.00 76.12 202 PHE A C 1
ATOM 1555 O O . PHE A 1 202 ? 19.853 -2.054 -12.361 1.00 76.12 202 PHE A O 1
ATOM 1562 N N . CYS A 1 203 ? 21.182 -3.748 -12.998 1.00 77.88 203 CYS A N 1
ATOM 1563 C CA . CYS A 1 203 ? 20.990 -4.583 -11.818 1.00 77.88 203 CYS A CA 1
ATOM 1564 C C . CYS A 1 203 ? 22.269 -5.350 -11.495 1.00 77.88 203 CYS A C 1
ATOM 1566 O O . CYS A 1 203 ? 23.095 -5.607 -12.374 1.00 77.88 203 CYS A O 1
ATOM 1568 N N . ARG A 1 204 ? 22.419 -5.762 -10.233 1.00 85.50 204 ARG A N 1
ATOM 1569 C CA . ARG A 1 204 ? 23.352 -6.845 -9.896 1.00 85.50 204 ARG A CA 1
ATOM 1570 C C . ARG A 1 204 ? 22.809 -8.158 -10.467 1.00 85.50 204 ARG A C 1
ATOM 1572 O O . ARG A 1 204 ? 21.619 -8.256 -10.751 1.00 85.50 204 ARG A O 1
ATOM 1579 N N . LEU A 1 205 ? 23.678 -9.152 -10.636 1.00 82.06 205 LEU A N 1
ATOM 1580 C CA . LEU A 1 205 ? 23.320 -10.424 -11.275 1.00 82.06 205 LEU A CA 1
ATOM 1581 C C . LEU A 1 205 ? 22.134 -11.127 -10.585 1.00 82.06 205 LEU A C 1
ATOM 1583 O O . LEU A 1 205 ? 21.268 -11.660 -11.268 1.00 82.06 205 LEU A O 1
ATOM 1587 N N . ASP A 1 206 ? 22.077 -11.049 -9.253 1.00 87.88 206 ASP A N 1
ATOM 1588 C CA . ASP A 1 206 ? 21.049 -11.695 -8.425 1.00 87.88 206 ASP A CA 1
ATOM 1589 C C . ASP A 1 206 ? 19.882 -10.754 -8.056 1.00 87.88 206 ASP A C 1
ATOM 1591 O O . ASP A 1 206 ? 19.067 -11.076 -7.194 1.00 87.88 206 ASP A O 1
ATOM 1595 N N . SER A 1 207 ? 19.803 -9.577 -8.687 1.00 92.38 207 SER A N 1
ATOM 1596 C CA . SER A 1 207 ? 18.743 -8.592 -8.449 1.00 92.38 207 SER A CA 1
ATOM 1597 C C . SER A 1 207 ? 17.599 -8.732 -9.452 1.00 92.38 207 SER A C 1
ATOM 1599 O O . SER A 1 207 ? 17.772 -9.146 -10.601 1.00 92.38 207 SER A O 1
ATOM 1601 N N . ASP A 1 208 ? 16.418 -8.277 -9.049 1.00 94.94 208 ASP A N 1
ATOM 1602 C CA . ASP A 1 208 ? 15.238 -8.219 -9.900 1.00 94.94 208 ASP A CA 1
ATOM 1603 C C . ASP A 1 208 ? 14.743 -6.779 -9.958 1.00 94.94 208 ASP A C 1
ATOM 1605 O O . ASP A 1 208 ? 13.776 -6.420 -9.289 1.00 94.94 208 ASP A O 1
ATOM 1609 N N . CYS A 1 209 ? 15.440 -5.936 -10.729 1.00 95.62 209 CYS A N 1
ATOM 1610 C CA . CYS A 1 209 ? 15.107 -4.518 -10.790 1.00 95.62 209 CYS A CA 1
ATOM 1611 C C . CYS A 1 209 ? 14.273 -4.092 -11.994 1.00 95.62 209 CYS A C 1
ATOM 1613 O O . CYS A 1 209 ? 14.396 -4.596 -13.116 1.00 95.62 209 CYS A O 1
ATOM 1615 N N . TRP A 1 210 ? 13.436 -3.101 -11.721 1.00 95.69 210 TRP A N 1
ATOM 1616 C CA . TRP A 1 210 ? 12.453 -2.521 -12.616 1.00 95.69 210 TRP A CA 1
ATOM 1617 C C . TRP A 1 210 ? 12.572 -1.003 -12.569 1.00 95.69 210 TRP A C 1
ATOM 1619 O O . TRP A 1 210 ? 12.594 -0.404 -11.494 1.00 95.69 210 TRP A O 1
ATOM 1629 N N . ASP A 1 211 ? 12.653 -0.382 -13.738 1.00 93.88 211 ASP A N 1
ATOM 1630 C CA . ASP A 1 211 ? 12.597 1.064 -13.880 1.00 93.88 211 ASP A CA 1
ATOM 1631 C C . ASP A 1 211 ? 11.129 1.488 -13.960 1.00 93.88 211 ASP A C 1
ATOM 1633 O O . ASP A 1 211 ? 10.383 1.052 -14.838 1.00 93.88 211 ASP A O 1
ATOM 1637 N N . VAL A 1 212 ? 10.728 2.378 -13.057 1.00 91.56 212 VAL A N 1
ATOM 1638 C CA . VAL A 1 212 ? 9.406 3.003 -13.048 1.00 91.56 212 VAL A CA 1
ATOM 1639 C C . VAL A 1 212 ? 9.552 4.431 -13.529 1.00 91.56 212 VAL A C 1
ATOM 1641 O O . VAL A 1 212 ? 10.349 5.193 -12.980 1.00 91.56 212 VAL A O 1
ATOM 1644 N N . LYS A 1 213 ? 8.774 4.809 -14.542 1.00 92.31 213 LYS A N 1
ATOM 1645 C CA . LYS A 1 213 ? 8.741 6.166 -15.090 1.00 92.31 213 LYS A CA 1
ATOM 1646 C C . LYS A 1 213 ? 7.353 6.764 -14.902 1.00 92.31 213 LYS A C 1
ATOM 1648 O O . LYS A 1 213 ? 6.374 6.247 -15.442 1.00 92.31 213 LYS A O 1
ATOM 1653 N N . LEU A 1 214 ? 7.299 7.881 -14.187 1.00 90.75 214 LEU A N 1
ATOM 1654 C CA . LEU A 1 214 ? 6.127 8.740 -14.063 1.00 90.75 214 LEU A CA 1
ATOM 1655 C C . LEU A 1 214 ? 6.294 9.908 -15.032 1.00 90.75 214 LEU A C 1
ATOM 1657 O O . LEU A 1 214 ? 7.231 10.703 -14.903 1.00 90.75 214 LEU A O 1
ATOM 1661 N N . LYS A 1 215 ? 5.415 9.990 -16.027 1.00 91.88 215 LYS A N 1
ATOM 1662 C CA . LYS A 1 215 ? 5.415 11.050 -17.036 1.00 91.88 215 LYS A CA 1
ATOM 1663 C C . LYS A 1 215 ? 4.323 12.047 -16.687 1.00 91.88 215 LYS A C 1
ATOM 1665 O O . LYS A 1 215 ? 3.185 11.653 -16.471 1.00 91.88 215 LYS A O 1
ATOM 1670 N N . PHE A 1 216 ? 4.673 13.321 -16.651 1.00 91.50 216 PHE A N 1
ATOM 1671 C CA . PHE A 1 216 ? 3.786 14.428 -16.328 1.00 91.50 216 PHE A CA 1
ATOM 1672 C C . PHE A 1 216 ? 3.671 15.379 -17.521 1.00 91.50 216 PHE A C 1
ATOM 1674 O O . PHE A 1 216 ? 4.652 15.605 -18.238 1.00 91.50 216 PHE A O 1
ATOM 1681 N N . PHE A 1 217 ? 2.491 15.953 -17.725 1.00 92.69 217 PHE A N 1
ATOM 1682 C CA . PHE A 1 217 ? 2.193 16.903 -18.796 1.00 92.69 217 PHE A CA 1
ATOM 1683 C C . PHE A 1 217 ? 1.458 18.128 -18.249 1.00 92.69 217 PHE A C 1
ATOM 1685 O O . PHE A 1 217 ? 0.916 18.086 -17.152 1.00 92.69 217 PHE A O 1
ATOM 1692 N N . ASP A 1 218 ? 1.487 19.224 -18.998 1.00 91.62 218 ASP A N 1
ATOM 1693 C CA . ASP A 1 218 ? 0.748 20.441 -18.671 1.00 91.62 218 ASP A CA 1
ATOM 1694 C C . ASP A 1 218 ? -0.580 20.424 -19.453 1.00 91.62 218 ASP A C 1
ATOM 1696 O O . ASP A 1 218 ? -0.542 20.418 -20.693 1.00 91.62 218 ASP A O 1
ATOM 1700 N N . PRO A 1 219 ? -1.740 20.342 -18.773 1.00 89.00 219 PRO A N 1
ATOM 1701 C CA . PRO A 1 219 ? -3.038 20.256 -19.434 1.00 89.00 219 PRO A CA 1
ATOM 1702 C C . PRO A 1 219 ? -3.458 21.571 -20.104 1.00 89.00 219 PRO A C 1
ATOM 1704 O O . PRO A 1 219 ? -4.195 21.539 -21.090 1.00 89.00 219 PRO A O 1
ATOM 1707 N N . GLU A 1 220 ? -2.973 22.718 -19.623 1.00 89.50 220 GLU A N 1
ATOM 1708 C CA . GLU A 1 220 ? -3.286 24.037 -20.187 1.00 89.50 220 GLU A CA 1
ATOM 1709 C C . GLU A 1 220 ? -2.363 24.383 -21.357 1.00 89.50 220 GLU A C 1
ATOM 1711 O O . GLU A 1 220 ? -2.748 25.092 -22.290 1.00 89.50 220 GLU A O 1
ATOM 1716 N N . ASN A 1 221 ? -1.142 23.846 -21.342 1.00 88.50 221 ASN A N 1
ATOM 1717 C CA . ASN A 1 221 ? -0.146 24.089 -22.367 1.00 88.50 221 ASN A CA 1
ATOM 1718 C C . ASN A 1 221 ? 0.424 22.792 -22.945 1.00 88.50 221 ASN A C 1
ATOM 1720 O O . ASN A 1 221 ? 1.540 22.368 -22.637 1.00 88.50 221 ASN A O 1
ATOM 1724 N N . SER A 1 222 ? -0.272 22.259 -23.949 1.00 83.56 222 SER A N 1
ATOM 1725 C CA . SER A 1 222 ? 0.244 21.177 -24.799 1.00 83.56 222 SER A CA 1
ATOM 1726 C C . SER A 1 222 ? 1.523 21.545 -25.568 1.00 83.56 222 SER A C 1
ATOM 1728 O O . SER A 1 222 ? 2.065 20.674 -26.225 1.00 83.56 222 SER A O 1
ATOM 1730 N N . ARG A 1 223 ? 1.959 22.821 -25.532 1.00 87.06 223 ARG A N 1
ATOM 1731 C CA . ARG A 1 223 ? 3.236 23.464 -25.946 1.00 87.06 223 ARG A CA 1
ATOM 1732 C C . ARG A 1 223 ? 4.417 23.341 -24.969 1.00 87.06 223 ARG A C 1
ATOM 1734 O O . ARG A 1 223 ? 5.566 23.592 -25.345 1.00 87.06 223 ARG A O 1
ATOM 1741 N N . ARG A 1 224 ? 4.165 22.903 -23.730 1.00 89.88 224 ARG A N 1
ATOM 1742 C CA . ARG A 1 224 ? 5.191 22.660 -22.706 1.00 89.88 224 ARG A CA 1
ATOM 1743 C C . ARG A 1 224 ? 5.746 21.229 -22.708 1.00 89.88 224 ARG A C 1
ATOM 1745 O O . ARG A 1 224 ? 4.999 20.257 -22.822 1.00 89.88 224 ARG A O 1
ATOM 1752 N N . ALA A 1 225 ? 7.068 21.108 -22.571 1.00 92.00 225 ALA A N 1
ATOM 1753 C CA . ALA A 1 225 ? 7.753 19.819 -22.496 1.00 92.00 225 ALA A CA 1
ATOM 1754 C C . ALA A 1 225 ? 7.248 18.984 -21.310 1.00 92.00 225 ALA A C 1
ATOM 1756 O O . ALA A 1 225 ? 6.983 19.516 -20.234 1.00 92.00 225 ALA A O 1
ATOM 1757 N N . LYS A 1 226 ? 7.165 17.666 -21.494 1.00 92.88 226 LYS A N 1
ATOM 1758 C CA . LYS A 1 226 ? 6.718 16.741 -20.450 1.00 92.88 226 LYS A CA 1
ATOM 1759 C C . LYS A 1 226 ? 7.835 16.512 -19.438 1.00 92.88 226 LYS A C 1
ATOM 1761 O O . LYS A 1 226 ? 9.005 16.430 -19.818 1.00 92.88 226 LYS A O 1
ATOM 1766 N N . LYS A 1 227 ? 7.493 16.368 -18.159 1.00 92.31 227 LYS A N 1
ATOM 1767 C CA . LYS A 1 227 ? 8.457 16.067 -17.092 1.00 92.31 227 LYS A CA 1
ATOM 1768 C C . LYS A 1 227 ? 8.423 14.574 -16.789 1.00 92.31 227 LYS A C 1
ATOM 1770 O O . LYS A 1 227 ? 7.354 14.008 -16.597 1.00 92.31 227 LYS A O 1
ATOM 1775 N N . ILE A 1 228 ? 9.579 13.924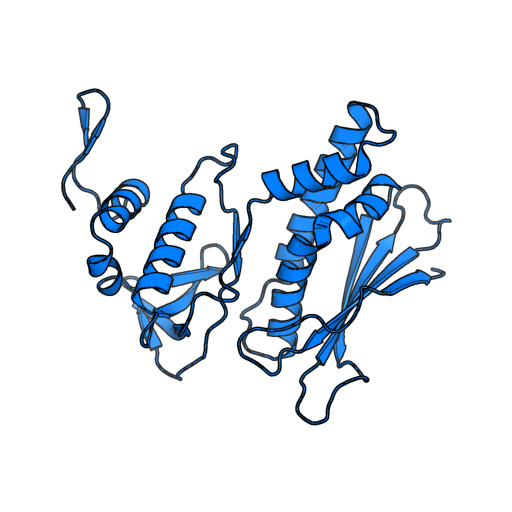 -16.766 1.00 92.94 228 ILE A N 1
ATOM 1776 C CA . ILE A 1 228 ? 9.691 12.497 -16.453 1.00 92.94 228 ILE A CA 1
ATOM 1777 C C . ILE A 1 228 ? 10.456 12.348 -15.148 1.00 92.94 228 ILE A C 1
ATOM 1779 O O . ILE A 1 228 ? 11.518 12.950 -14.985 1.00 92.94 228 ILE A O 1
ATOM 1783 N N . TYR A 1 229 ? 9.925 11.521 -14.253 1.00 90.81 229 TYR A N 1
ATOM 1784 C CA . TYR A 1 229 ? 10.601 11.039 -13.055 1.00 90.81 229 TYR A CA 1
ATOM 1785 C C . TYR A 1 229 ? 10.830 9.543 -13.201 1.00 90.81 229 TYR A C 1
ATOM 1787 O O . TYR A 1 229 ? 9.889 8.808 -13.491 1.00 90.81 229 TYR A O 1
ATOM 1795 N N . ARG A 1 230 ? 12.069 9.094 -13.001 1.00 91.56 230 ARG A N 1
ATOM 1796 C CA . ARG A 1 230 ? 12.434 7.680 -13.025 1.00 91.56 230 ARG A CA 1
ATOM 1797 C C . ARG A 1 230 ? 13.112 7.276 -11.732 1.00 91.56 230 ARG A C 1
ATOM 1799 O O . ARG A 1 230 ? 14.083 7.907 -11.317 1.00 91.56 230 ARG A O 1
ATOM 1806 N N . PHE A 1 231 ? 12.664 6.168 -11.172 1.00 90.00 231 PHE A N 1
ATOM 1807 C CA . PHE A 1 231 ? 13.346 5.466 -10.093 1.00 90.00 231 PHE A CA 1
ATOM 1808 C C . PHE A 1 231 ? 13.398 3.975 -10.407 1.00 90.00 231 PHE A C 1
ATOM 1810 O O . PHE A 1 231 ? 12.573 3.459 -11.160 1.00 90.00 231 PHE A O 1
ATOM 1817 N N . THR A 1 232 ? 14.398 3.305 -9.852 1.00 92.94 232 THR A N 1
ATOM 1818 C CA . THR A 1 232 ? 14.612 1.872 -10.043 1.00 92.94 232 THR A CA 1
ATOM 1819 C C . THR A 1 232 ? 14.249 1.162 -8.747 1.00 92.94 232 THR A C 1
ATOM 1821 O O . THR A 1 232 ? 14.649 1.606 -7.673 1.00 92.94 232 THR A O 1
ATOM 1824 N N . ILE A 1 233 ? 13.483 0.082 -8.831 1.00 93.94 233 ILE A N 1
ATOM 1825 C CA . ILE A 1 233 ? 13.068 -0.734 -7.685 1.00 93.94 233 ILE A CA 1
ATOM 1826 C C . ILE A 1 233 ? 13.658 -2.121 -7.860 1.00 93.94 233 ILE A C 1
ATOM 1828 O O . ILE A 1 233 ? 13.453 -2.705 -8.915 1.00 93.94 233 ILE A O 1
ATOM 1832 N N . ASP A 1 234 ? 14.325 -2.658 -6.844 1.00 95.12 234 ASP A N 1
ATOM 1833 C CA . ASP A 1 234 ? 14.689 -4.074 -6.761 1.00 95.12 234 ASP A CA 1
ATOM 1834 C C . ASP A 1 234 ? 13.630 -4.829 -5.952 1.00 95.12 234 ASP A C 1
ATOM 1836 O O . ASP A 1 234 ? 13.374 -4.501 -4.793 1.00 95.12 234 ASP A O 1
ATOM 1840 N N . VAL A 1 235 ? 13.001 -5.823 -6.579 1.00 96.00 235 VAL A N 1
ATOM 1841 C CA . VAL A 1 235 ? 11.981 -6.687 -5.970 1.00 96.00 235 VAL A CA 1
ATOM 1842 C C . VAL A 1 235 ? 12.489 -8.111 -5.739 1.00 96.00 235 VAL A C 1
ATOM 1844 O O . VAL A 1 235 ? 11.668 -9.010 -5.570 1.00 96.00 235 VAL A O 1
ATOM 1847 N N . SER A 1 236 ? 13.803 -8.354 -5.789 1.00 94.44 236 SER A N 1
ATOM 1848 C CA . SER A 1 236 ? 14.386 -9.692 -5.568 1.00 94.44 236 SER A CA 1
ATOM 1849 C C . SER A 1 236 ? 14.058 -10.257 -4.188 1.00 94.44 236 SER A C 1
ATOM 1851 O O . SER A 1 236 ? 13.862 -11.463 -4.050 1.00 94.44 236 SER A O 1
ATOM 1853 N N . ASP A 1 237 ? 13.951 -9.381 -3.192 1.00 93.31 237 ASP A N 1
ATOM 1854 C CA . ASP A 1 237 ? 13.660 -9.739 -1.812 1.00 93.31 237 ASP A CA 1
ATOM 1855 C C . ASP A 1 237 ? 12.183 -9.511 -1.443 1.00 93.31 237 ASP A C 1
ATOM 1857 O O . ASP A 1 237 ? 11.417 -8.870 -2.169 1.00 93.31 237 ASP A O 1
ATOM 1861 N N . THR A 1 238 ? 11.772 -10.026 -0.280 1.00 93.44 238 THR A N 1
ATOM 1862 C CA . THR A 1 238 ? 10.379 -9.903 0.205 1.00 93.44 238 THR A CA 1
ATOM 1863 C C . THR A 1 238 ? 9.986 -8.447 0.455 1.00 93.44 238 THR A C 1
ATOM 1865 O O . THR A 1 238 ? 8.835 -8.067 0.249 1.00 93.44 238 THR A O 1
ATOM 1868 N N . ILE A 1 239 ? 10.945 -7.631 0.896 1.00 93.56 239 ILE A N 1
ATOM 1869 C CA . ILE A 1 239 ? 10.783 -6.189 1.079 1.00 93.56 239 ILE A CA 1
ATOM 1870 C C . ILE A 1 239 ? 11.532 -5.514 -0.070 1.00 93.56 239 ILE A C 1
ATOM 1872 O O . ILE A 1 239 ? 12.766 -5.503 -0.048 1.00 93.56 239 ILE A O 1
ATOM 1876 N N . PRO A 1 240 ? 10.826 -4.960 -1.069 1.00 94.25 240 PRO A N 1
ATOM 1877 C CA . PRO A 1 240 ? 11.487 -4.278 -2.167 1.00 94.25 240 PRO A CA 1
ATOM 1878 C C . PRO A 1 240 ? 12.244 -3.035 -1.701 1.00 94.25 240 PRO A C 1
ATOM 1880 O O . PRO A 1 240 ? 11.920 -2.430 -0.674 1.00 94.25 240 PRO A O 1
ATOM 1883 N N . VAL A 1 241 ? 13.236 -2.625 -2.489 1.00 92.38 241 VAL A N 1
ATOM 1884 C CA . VAL A 1 241 ? 14.065 -1.450 -2.196 1.00 92.38 241 VAL A CA 1
ATOM 1885 C C . VAL A 1 241 ? 14.190 -0.536 -3.408 1.00 92.38 241 VAL A C 1
ATOM 1887 O O . VAL A 1 241 ? 14.322 -0.990 -4.543 1.00 92.38 241 VAL A O 1
ATOM 1890 N N . THR A 1 242 ? 14.184 0.774 -3.168 1.00 91.50 242 THR A N 1
ATOM 1891 C CA . THR A 1 242 ? 14.497 1.771 -4.198 1.00 91.50 242 THR A CA 1
ATOM 1892 C C . THR A 1 242 ? 16.014 1.879 -4.359 1.00 91.50 242 THR A C 1
ATOM 1894 O O . THR A 1 242 ? 16.746 2.013 -3.379 1.00 91.50 242 THR A O 1
ATOM 1897 N N . LEU A 1 243 ? 16.498 1.829 -5.599 1.00 89.44 243 LEU A N 1
ATOM 1898 C CA . LEU A 1 243 ? 17.913 1.924 -5.940 1.00 89.44 243 LEU A CA 1
ATOM 1899 C C . LEU A 1 243 ? 18.274 3.338 -6.408 1.00 89.44 243 LEU A C 1
ATOM 1901 O O . LEU A 1 243 ? 17.785 3.816 -7.432 1.00 89.44 243 LEU A O 1
ATOM 1905 N N . GLY A 1 244 ? 19.209 3.966 -5.694 1.00 85.69 244 GLY A N 1
ATOM 1906 C CA . GLY A 1 244 ? 19.728 5.290 -6.031 1.00 85.69 244 GLY A CA 1
ATOM 1907 C C . GLY A 1 244 ? 18.710 6.418 -5.840 1.00 85.69 244 GLY A C 1
ATOM 1908 O O . GLY A 1 244 ? 17.713 6.277 -5.138 1.00 85.69 244 GLY A O 1
ATOM 1909 N N . GLU A 1 245 ? 18.995 7.564 -6.455 1.00 84.69 245 GLU A N 1
ATOM 1910 C CA . GLU A 1 245 ? 18.142 8.754 -6.392 1.00 84.69 245 GLU A CA 1
ATOM 1911 C C . GLU A 1 245 ? 17.128 8.792 -7.538 1.00 84.69 245 GLU A C 1
ATOM 1913 O O . GLU A 1 245 ? 17.400 8.324 -8.651 1.00 84.69 245 GLU A O 1
ATOM 1918 N N . VAL A 1 246 ? 15.988 9.446 -7.297 1.00 86.12 246 VAL A N 1
ATOM 1919 C CA . VAL A 1 246 ? 15.005 9.738 -8.344 1.00 86.12 246 VAL A CA 1
ATOM 1920 C C . VAL A 1 246 ? 15.656 10.622 -9.408 1.00 86.12 246 VAL A C 1
ATOM 1922 O O . VAL A 1 246 ? 16.089 11.745 -9.150 1.00 86.12 246 VAL A O 1
ATOM 1925 N N . ARG A 1 247 ? 15.719 10.122 -10.641 1.00 88.75 247 ARG A N 1
ATOM 1926 C CA . ARG A 1 247 ? 16.199 10.882 -11.798 1.00 88.75 247 ARG A CA 1
ATOM 1927 C C . ARG A 1 247 ? 15.037 11.654 -12.400 1.00 88.75 247 ARG A C 1
ATOM 1929 O O . ARG A 1 247 ? 13.946 11.109 -12.530 1.00 88.75 247 ARG A O 1
ATOM 1936 N N . SER A 1 248 ? 15.270 12.897 -12.813 1.00 90.12 248 SER A N 1
ATOM 1937 C CA . SER A 1 248 ? 14.258 13.671 -13.531 1.00 90.12 248 SER A CA 1
ATOM 1938 C C . SER A 1 248 ? 14.836 14.396 -14.739 1.00 90.12 248 SER A C 1
ATOM 1940 O O . SER A 1 248 ? 15.971 14.868 -14.708 1.00 90.12 248 SER A O 1
ATOM 1942 N N . TRP A 1 249 ? 14.059 14.478 -15.814 1.00 93.00 249 TRP A N 1
ATOM 1943 C CA . TRP A 1 249 ? 14.414 15.224 -17.023 1.00 93.00 249 TRP A CA 1
ATOM 1944 C C . TRP A 1 249 ? 13.154 15.667 -17.764 1.00 93.00 249 TRP A C 1
ATOM 1946 O O . TRP A 1 249 ? 12.043 15.242 -17.443 1.00 93.00 249 TRP A O 1
ATOM 1956 N N . SER A 1 250 ? 13.329 16.553 -18.739 1.00 92.75 250 SER A N 1
ATOM 1957 C CA . SER A 1 250 ? 12.250 16.974 -19.629 1.00 92.75 250 SER A CA 1
ATOM 1958 C C . SER A 1 250 ? 12.349 16.215 -20.948 1.00 92.75 250 SER A C 1
ATOM 1960 O O . SER A 1 250 ? 13.444 16.023 -21.474 1.00 92.75 250 SER A O 1
ATOM 1962 N N . SER A 1 251 ? 11.212 15.790 -21.485 1.00 90.19 251 SER A N 1
ATOM 1963 C CA . SER A 1 251 ? 11.107 15.183 -22.810 1.00 90.19 251 SER A CA 1
ATOM 1964 C C . SER A 1 251 ? 10.266 16.071 -23.712 1.00 90.19 251 SER A C 1
ATOM 1966 O O . SER A 1 251 ? 9.234 16.598 -23.289 1.00 90.19 251 SER A O 1
ATOM 1968 N N . ALA A 1 252 ? 10.683 16.189 -24.974 1.00 79.56 252 ALA A N 1
ATOM 1969 C CA . ALA A 1 252 ? 9.784 16.648 -26.025 1.00 79.56 252 ALA A CA 1
ATOM 1970 C C . ALA A 1 252 ? 8.592 15.677 -26.154 1.00 79.56 252 ALA A C 1
ATOM 1972 O O . ALA A 1 252 ? 8.663 14.555 -25.639 1.00 79.56 252 ALA A O 1
ATOM 1973 N N . TYR A 1 253 ? 7.514 16.157 -26.781 1.00 61.00 253 TYR A N 1
ATOM 1974 C CA . TYR A 1 253 ? 6.216 15.482 -26.934 1.00 61.00 253 TYR A CA 1
ATOM 1975 C C . TYR A 1 253 ? 6.270 13.967 -27.089 1.00 61.00 253 TYR A C 1
ATOM 1977 O O . TYR A 1 253 ? 6.885 13.517 -28.077 1.00 61.00 253 TYR A O 1
#

Secondary structure (DSSP, 8-state):
---EEETTEEEPP-TT-HHHHHHHHHH-GGGGGGS-EEEEETTEEEEEEEE-STTHHHHHHHHHHHHHHHHS-TTSTT---EEE---EEEEEEEE-TTS-EEEEEEE-SSTT-EEE-HHHHHHHHHHTTTTS--HHHHHHHHHHHHHHHHHHHHHH-----SHHHHHHHHHHHHHHHTHHHHHHHHHTT-EEEEEEEEE-S---TT--EEEEEEEEE-SS-TTSPEEEEEEEEE-SSSS-EEEEEEEEEEE--

pLDDT: mean 90.01, std 7.82, range [53.31, 98.38]

Sequence (253 aa):
MPGVSIEGTMIPANPYDARQMVDYLGENLPEAKALIWTLNLELTPIYAIEPVGGFSRDVYEVLQSLLDGQIQEENNPEFVQRVSIPGVLTGRSVKLFSGQVVPVIEINNTRGLYGWKVNTLVSAAIESVQAEAGDAQEDAIRRTLSSFLNRIYYDLRNLGTTSQDRALNFASTNAFQAAQTFAQAVGAGYELDSITVEKSPFCRLDSDCWDVKLKFFDPENSRRAKKIYRFTIDVSDTIPVTLGEVRSWSSAY

Foldseek 3Di:
DAWDADPNDTGGDDCPPLVSVLVVCVVVVVCLQVDFDFDDDVPRGAETEQEDDPASSVVSVLSSLLSVLCPDDLPDQSNFDDWWDQFQFPVDWDQDPVRDIHTYTYDHHCPRTDTDSQQVLLVVLLVLVPPDDDPVLSVQLSVQLSVQLVCLCVVLDDSCPDLQNVVSSVVSVVCSVCSNVCSVVSSVQKHWDDKDKAFDPDDDPLWGKIKIKTWIDHPVPPVDWIKIWIWMWTPSDSRIDIDDDIDMDTHHD